Protein AF-A0A317HEP3-F1 (afdb_monomer)

Mean predicted aligned error: 21.66 Å

Nearest PDB structures (foldseek):
  8igs-assembly1_L  TM=5.347E-01  e=2.103E-04  Escherichia coli K-12
  7ye2-assembly1_F  TM=5.276E-01  e=3.297E-03  Caulobacter vibrioides NA1000

Solvent-accessible surface area (backbone atoms only — not comparable to full-atom values): 22011 Å² total; per-residue (Å²): 132,81,84,67,59,80,38,81,46,78,48,76,54,63,42,56,50,42,53,51,49,31,55,75,73,67,36,92,42,70,60,60,44,16,64,74,39,72,39,62,50,68,58,53,57,29,45,39,35,32,60,46,40,54,28,48,59,70,82,82,77,49,82,70,40,74,36,71,64,46,55,34,42,18,63,68,65,73,48,59,64,69,65,45,48,63,79,82,42,36,70,47,47,48,94,67,41,62,48,75,49,70,42,36,73,72,60,49,51,64,70,68,47,76,83,68,44,76,66,52,54,50,36,53,50,38,38,52,50,34,48,51,55,52,45,68,73,41,59,69,71,38,34,54,52,49,34,44,46,69,15,76,79,82,47,76,61,41,54,64,65,56,50,15,64,70,44,77,44,94,83,75,47,94,49,57,50,58,54,68,56,52,54,49,39,50,54,51,40,54,53,56,52,66,35,66,75,44,42,52,46,41,50,66,26,68,56,72,77,76,86,52,101,67,73,79,85,73,77,65,75,74,75,85,73,79,72,75,77,80,78,80,54,79,72,73,72,75,72,69,85,81,87,82,86,84,88,84,85,89,83,89,86,88,87,85,90,79,83,90,80,81,86,79,78,94,77,93,76,86,88,73,80,79,77,77,82,76,80,79,84,74,67,80,82,77,75,74,74,76,78,85,80,57,75,66,57,56,51,51,51,52,53,52,51,51,49,33,63,75,73,41,54,75,67,54,33,53,52,52,54,50,53,54,52,53,39,51,75,69,73,43,81,75,89,69,94,74,87,83,81,77,80,79,81,85,83,133

pLDDT: mean 72.82, std 19.15, range [33.59, 95.81]

Radius of gyration: 39.37 Å; Cα contacts (8 Å, |Δi|>4): 254; chains: 1; bounding box: 86×93×92 Å

Structure (mmCIF, N/CA/C/O backbone):
data_AF-A0A317HEP3-F1
#
_entry.id   AF-A0A317HEP3-F1
#
loop_
_atom_site.group_PDB
_atom_site.id
_atom_site.type_symbol
_atom_site.label_atom_id
_atom_site.label_alt_id
_atom_site.label_comp_id
_atom_site.label_asym_id
_atom_site.label_entity_id
_atom_site.label_seq_id
_atom_site.pdbx_PDB_ins_code
_atom_site.Cartn_x
_atom_site.Cartn_y
_atom_site.Cartn_z
_atom_site.occupancy
_atom_site.B_iso_or_equiv
_atom_site.auth_seq_id
_atom_site.auth_comp_id
_atom_site.auth_asym_id
_atom_site.auth_atom_id
_atom_site.pdbx_PDB_model_num
ATOM 1 N N . MET A 1 1 ? -21.908 -12.242 -25.011 1.00 45.28 1 MET A N 1
ATOM 2 C CA . MET A 1 1 ? -21.239 -13.102 -24.017 1.00 45.28 1 MET A CA 1
ATOM 3 C C . MET A 1 1 ? -21.633 -12.566 -22.658 1.00 45.28 1 MET A C 1
ATOM 5 O O . MET A 1 1 ? -21.250 -11.453 -22.333 1.00 45.28 1 MET A O 1
ATOM 9 N N . THR A 1 2 ? -22.530 -13.254 -21.959 1.00 48.19 2 THR A N 1
ATOM 10 C CA . THR A 1 2 ? -22.902 -12.911 -20.580 1.00 48.19 2 THR A CA 1
ATOM 11 C C . THR A 1 2 ? -21.651 -13.022 -19.718 1.00 48.19 2 THR A C 1
ATOM 13 O O . THR A 1 2 ? -20.972 -14.041 -19.803 1.00 48.19 2 THR A O 1
ATOM 16 N N . ALA A 1 3 ? -21.310 -11.973 -18.968 1.00 57.22 3 ALA A N 1
ATOM 17 C CA . ALA A 1 3 ? -20.188 -12.001 -18.038 1.00 57.22 3 ALA A CA 1
ATOM 18 C C . ALA A 1 3 ? -20.439 -13.114 -17.010 1.00 57.22 3 ALA A C 1
ATOM 20 O O . ALA A 1 3 ? -21.410 -13.058 -16.252 1.00 57.22 3 ALA A O 1
ATOM 21 N N . THR A 1 4 ? -19.648 -14.183 -17.081 1.00 66.94 4 THR A N 1
ATOM 22 C CA . THR A 1 4 ? -19.715 -15.281 -16.121 1.00 66.94 4 THR A CA 1
ATOM 23 C C . THR A 1 4 ? -18.958 -14.830 -14.880 1.00 66.94 4 THR A C 1
ATOM 25 O O . THR A 1 4 ? -17.749 -14.609 -14.925 1.00 66.94 4 THR A O 1
ATOM 28 N N . ALA A 1 5 ? -19.687 -14.638 -13.785 1.00 75.00 5 ALA A N 1
ATOM 29 C CA . ALA A 1 5 ? -19.102 -14.260 -12.510 1.00 75.00 5 ALA A CA 1
ATOM 30 C C . ALA A 1 5 ? -18.467 -15.511 -11.875 1.00 75.00 5 ALA A C 1
ATOM 32 O O . ALA A 1 5 ? -19.132 -16.275 -11.176 1.00 75.00 5 ALA A O 1
ATOM 33 N N . ASP A 1 6 ? -17.195 -15.754 -12.193 1.00 81.69 6 ASP A N 1
ATOM 34 C CA . ASP A 1 6 ? -16.492 -17.011 -11.889 1.00 81.69 6 ASP A CA 1
ATOM 35 C C . ASP A 1 6 ? -15.917 -17.083 -10.463 1.00 81.69 6 ASP A C 1
ATOM 37 O O . ASP A 1 6 ? -15.561 -18.164 -9.990 1.00 81.69 6 ASP A O 1
ATOM 41 N N . TYR A 1 7 ? -15.814 -15.954 -9.755 1.00 85.81 7 TYR A N 1
ATOM 42 C CA . TYR A 1 7 ? -15.110 -15.890 -8.473 1.00 85.81 7 TYR A CA 1
ATOM 43 C C . TYR A 1 7 ? -15.980 -15.327 -7.355 1.00 85.81 7 TYR A C 1
ATOM 45 O O . TYR A 1 7 ? -16.568 -14.259 -7.495 1.00 85.81 7 TYR A O 1
ATOM 53 N N . GLU A 1 8 ? -15.977 -15.991 -6.199 1.00 87.50 8 GLU A N 1
ATOM 54 C CA . GLU A 1 8 ? -16.541 -15.469 -4.952 1.00 87.50 8 GLU A CA 1
ATOM 55 C C . GLU A 1 8 ? -15.425 -14.874 -4.082 1.00 87.50 8 GLU A C 1
ATOM 57 O O . GLU A 1 8 ? -14.491 -15.566 -3.673 1.00 87.50 8 GLU A O 1
ATOM 62 N N . ILE A 1 9 ? -15.514 -13.576 -3.790 1.00 88.12 9 ILE A N 1
ATOM 63 C CA . ILE A 1 9 ? -14.531 -12.846 -2.985 1.00 88.12 9 ILE A CA 1
ATOM 64 C C . ILE A 1 9 ? -15.119 -12.493 -1.625 1.00 88.12 9 ILE A C 1
ATOM 66 O O . ILE A 1 9 ? -16.244 -12.004 -1.515 1.00 88.12 9 ILE A O 1
ATOM 70 N N . GLU A 1 10 ? -14.302 -12.668 -0.582 1.00 90.88 10 GLU A N 1
ATOM 71 C CA . GLU A 1 10 ? -14.632 -12.291 0.787 1.00 90.88 10 GLU A CA 1
ATOM 72 C C . GLU A 1 10 ? -13.854 -11.049 1.282 1.00 90.88 10 GLU A C 1
ATOM 74 O O . GLU A 1 10 ? -12.678 -11.094 1.642 1.00 90.88 10 GLU A O 1
ATOM 79 N N . ILE A 1 11 ? -14.601 -9.956 1.384 1.00 90.56 11 ILE A N 1
ATOM 80 C CA . ILE A 1 11 ? -14.388 -8.670 2.059 1.00 90.56 11 ILE A CA 1
ATOM 81 C C . ILE A 1 11 ? -14.165 -8.715 3.576 1.00 90.56 11 ILE A C 1
ATOM 83 O O . ILE A 1 11 ? -15.176 -8.803 4.266 1.00 90.56 11 ILE A O 1
ATOM 87 N N . ARG A 1 12 ? -12.956 -8.615 4.159 1.00 93.06 12 ARG A N 1
ATOM 88 C CA . ARG A 1 12 ? -12.800 -8.388 5.622 1.00 93.06 12 ARG A CA 1
ATOM 89 C C . ARG A 1 12 ? -12.260 -7.002 5.949 1.00 93.06 12 ARG A C 1
ATOM 91 O O . ARG A 1 12 ? -11.088 -6.720 5.724 1.00 93.06 12 ARG A O 1
ATOM 98 N N . VAL A 1 13 ? -13.082 -6.181 6.598 1.00 93.38 13 VAL A N 1
ATOM 99 C CA . VAL A 1 13 ? -12.675 -4.865 7.105 1.00 93.38 13 VAL A CA 1
ATOM 100 C C . VAL A 1 13 ? -12.146 -5.001 8.534 1.00 93.38 13 VAL A C 1
ATOM 102 O O . VAL A 1 13 ? -12.794 -5.594 9.400 1.00 93.38 13 VAL A O 1
ATOM 105 N N . ARG A 1 14 ? -10.950 -4.458 8.794 1.00 92.94 14 ARG A N 1
ATOM 106 C CA . ARG A 1 14 ? -10.316 -4.427 10.122 1.00 92.94 14 ARG A CA 1
ATOM 107 C C . ARG A 1 14 ? -9.733 -3.050 10.426 1.00 92.94 14 ARG A C 1
ATOM 109 O O . ARG A 1 14 ? -9.331 -2.331 9.516 1.00 92.94 14 ARG A O 1
ATOM 116 N N . ASN A 1 15 ? -9.631 -2.707 11.708 1.00 94.81 15 ASN A N 1
ATOM 117 C CA . ASN A 1 15 ? -9.023 -1.458 12.155 1.00 94.81 15 ASN A CA 1
ATOM 118 C C . ASN A 1 15 ? -7.501 -1.471 11.933 1.00 94.81 15 ASN A C 1
ATOM 120 O O . ASN A 1 15 ? -6.738 -1.998 12.746 1.00 94.81 15 ASN A O 1
ATOM 124 N N . HIS A 1 16 ? -7.066 -0.866 10.827 1.00 94.19 16 HIS A N 1
ATOM 125 C CA . HIS A 1 16 ? -5.654 -0.741 10.483 1.00 94.19 16 HIS A CA 1
ATOM 126 C C . HIS A 1 16 ? -4.868 0.101 11.496 1.00 94.19 16 HIS A C 1
ATOM 128 O O . HIS A 1 16 ? -3.768 -0.301 11.855 1.00 94.19 16 HIS A O 1
ATOM 134 N N . ARG A 1 17 ? -5.420 1.219 11.995 1.00 95.25 17 ARG A N 1
ATOM 135 C CA . ARG A 1 17 ? -4.714 2.126 12.921 1.00 95.25 17 ARG A CA 1
ATOM 136 C C . ARG A 1 17 ? -4.313 1.411 14.210 1.00 95.25 17 ARG A C 1
ATOM 138 O O . ARG A 1 17 ? -3.150 1.441 14.606 1.00 95.25 17 ARG A O 1
ATOM 145 N N . LEU A 1 18 ? -5.256 0.676 14.801 1.00 94.19 18 LEU A N 1
ATOM 146 C CA . LEU A 1 18 ? -4.995 -0.140 15.984 1.00 94.19 18 LEU A CA 1
ATOM 147 C C . LEU A 1 18 ? -3.993 -1.270 15.688 1.00 94.19 18 LEU A C 1
ATOM 149 O O . LEU A 1 18 ? -3.052 -1.463 16.451 1.00 94.19 18 LEU A O 1
ATOM 153 N N . LEU A 1 19 ? -4.141 -1.983 14.563 1.00 95.19 19 LEU A N 1
ATOM 154 C CA . LEU A 1 19 ? -3.209 -3.052 14.169 1.00 95.19 19 LEU A CA 1
ATOM 155 C C . LEU A 1 19 ? -1.788 -2.540 13.901 1.00 95.19 19 LEU A C 1
ATOM 157 O O . LEU A 1 19 ? -0.824 -3.214 14.252 1.00 95.19 19 LEU A O 1
ATOM 161 N N . ALA A 1 20 ? -1.649 -1.373 13.276 1.00 94.69 20 ALA A N 1
ATOM 162 C CA . ALA A 1 20 ? -0.362 -0.750 13.001 1.00 94.69 20 ALA A CA 1
ATOM 163 C C . ALA A 1 20 ? 0.348 -0.391 14.311 1.00 94.69 20 ALA A C 1
ATOM 165 O O . ALA A 1 20 ? 1.490 -0.802 14.514 1.00 94.69 20 ALA A O 1
ATOM 166 N N . LYS A 1 21 ? -0.365 0.253 15.246 1.00 94.44 21 LYS A N 1
ATOM 167 C CA . LYS A 1 21 ? 0.167 0.581 16.577 1.00 94.44 21 LYS A CA 1
ATOM 168 C C . LYS A 1 21 ? 0.516 -0.657 17.402 1.00 94.44 21 LYS A C 1
ATOM 170 O O . LYS A 1 21 ? 1.523 -0.661 18.103 1.00 94.44 21 LYS A O 1
ATOM 175 N N . MET A 1 22 ? -0.259 -1.737 17.284 1.00 94.94 22 MET A N 1
ATOM 176 C CA . MET A 1 22 ? 0.090 -3.019 17.904 1.00 94.94 22 MET A CA 1
ATOM 177 C C . MET A 1 22 ? 1.421 -3.566 17.383 1.00 94.94 22 MET A C 1
ATOM 179 O O . MET A 1 22 ? 2.246 -3.996 18.184 1.00 94.94 22 MET A O 1
ATOM 183 N N . ARG A 1 23 ? 1.651 -3.535 16.062 1.00 94.12 23 ARG A N 1
ATOM 184 C CA . ARG A 1 23 ? 2.912 -4.007 15.467 1.00 94.12 23 ARG A CA 1
ATOM 185 C C . ARG A 1 23 ? 4.097 -3.142 15.881 1.00 94.12 23 ARG A C 1
ATOM 187 O O . ARG A 1 23 ? 5.134 -3.689 16.229 1.00 94.12 23 ARG A O 1
ATOM 194 N N . GLU A 1 24 ? 3.920 -1.823 15.883 1.00 94.38 24 GLU A N 1
ATOM 195 C CA . GLU A 1 24 ? 4.940 -0.854 16.305 1.00 94.38 24 GLU A CA 1
ATOM 196 C C . GLU A 1 24 ? 5.394 -1.096 17.751 1.00 94.38 24 GLU A C 1
ATOM 198 O O . GLU A 1 24 ? 6.585 -1.090 18.044 1.00 94.38 24 GLU A O 1
ATOM 203 N N . MET A 1 25 ? 4.449 -1.392 18.644 1.00 92.69 25 MET A N 1
ATOM 204 C CA . MET A 1 25 ? 4.723 -1.664 20.057 1.00 92.69 25 MET A CA 1
ATOM 205 C C . MET A 1 25 ? 5.110 -3.124 20.346 1.00 92.69 25 MET A C 1
ATOM 207 O O . MET A 1 25 ? 5.314 -3.482 21.505 1.00 92.69 25 MET A O 1
ATOM 211 N N . GLY A 1 26 ? 5.211 -3.973 19.319 1.00 92.31 26 GLY A N 1
ATOM 212 C CA . GLY A 1 26 ? 5.638 -5.365 19.465 1.00 92.31 26 GLY A CA 1
ATOM 213 C C . GLY A 1 26 ? 4.576 -6.312 20.032 1.00 92.31 26 GLY A C 1
ATOM 214 O O . GLY A 1 26 ? 4.926 -7.338 20.608 1.00 92.31 26 GLY A O 1
ATOM 215 N N . PHE A 1 27 ? 3.284 -6.010 19.868 1.00 93.19 27 PHE A N 1
ATOM 216 C CA . PHE A 1 27 ? 2.181 -6.906 20.227 1.00 93.19 27 PHE A CA 1
ATOM 217 C C . PHE A 1 27 ? 1.725 -7.720 19.003 1.00 93.19 27 PHE A C 1
ATOM 219 O O . PHE A 1 27 ? 0.928 -7.228 18.198 1.00 93.19 27 PHE A O 1
ATOM 226 N N . PRO A 1 28 ? 2.169 -8.983 18.839 1.00 89.56 28 PRO A N 1
ATOM 227 C CA . PRO A 1 28 ? 1.848 -9.776 17.650 1.00 89.56 28 PRO A CA 1
ATOM 228 C C . PRO A 1 28 ? 0.386 -10.238 17.622 1.00 89.56 28 PRO A C 1
ATOM 230 O O . PRO A 1 28 ? -0.175 -10.486 16.556 1.00 89.56 28 PRO A O 1
ATOM 233 N N . THR A 1 29 ? -0.249 -10.372 18.791 1.00 94.38 29 THR A N 1
ATOM 234 C CA . THR A 1 29 ? -1.614 -10.890 18.917 1.00 94.38 29 THR A CA 1
ATOM 235 C C . THR A 1 29 ? -2.484 -9.974 19.767 1.00 94.38 29 THR A C 1
ATOM 237 O O . THR A 1 29 ? -2.029 -9.346 20.722 1.00 94.38 29 THR A O 1
ATOM 240 N N . ALA A 1 30 ? -3.785 -9.949 19.462 1.00 92.50 30 ALA A N 1
ATOM 241 C CA . ALA A 1 30 ? -4.769 -9.217 20.261 1.00 92.50 30 ALA A CA 1
ATOM 242 C C . ALA A 1 30 ? -4.856 -9.730 21.710 1.00 92.50 30 ALA A C 1
ATOM 244 O O . ALA A 1 30 ? -5.203 -8.968 22.605 1.00 92.50 30 ALA A O 1
ATOM 245 N N . LYS A 1 31 ? -4.503 -11.000 21.954 1.00 94.75 31 LYS A N 1
ATOM 246 C CA . LYS A 1 31 ? -4.451 -11.585 23.299 1.00 94.75 31 LYS A CA 1
ATOM 247 C C . LYS A 1 31 ? -3.315 -10.991 24.133 1.00 94.75 31 LYS A C 1
ATOM 249 O O . LYS A 1 31 ? -3.555 -10.575 25.259 1.00 94.75 31 LYS A O 1
ATOM 254 N N . SER A 1 32 ? -2.123 -10.869 23.551 1.00 94.62 32 SER A N 1
ATOM 255 C CA . SER A 1 32 ? -0.984 -10.225 24.214 1.00 94.62 32 SER A CA 1
ATOM 256 C C . SER A 1 32 ? -1.292 -8.767 24.586 1.00 94.62 32 SER A C 1
ATOM 258 O O . SER A 1 32 ? -1.007 -8.337 25.702 1.00 94.62 32 SER A O 1
ATOM 260 N N . LEU A 1 33 ? -1.977 -8.034 23.698 1.00 95.06 33 LEU A N 1
ATOM 261 C CA . LEU A 1 33 ? -2.456 -6.681 23.996 1.00 95.06 33 LEU A CA 1
ATOM 262 C C . LEU A 1 33 ? -3.503 -6.666 25.125 1.00 95.06 33 LEU A C 1
ATOM 264 O O . LEU A 1 33 ? -3.467 -5.785 25.980 1.00 95.06 33 LEU A O 1
ATOM 268 N N . ALA A 1 34 ? -4.427 -7.633 25.139 1.00 95.75 34 ALA A N 1
ATOM 269 C CA . ALA A 1 34 ? -5.458 -7.763 26.171 1.00 95.75 34 ALA A CA 1
ATOM 270 C C . ALA A 1 34 ? -4.851 -7.912 27.569 1.00 95.75 34 ALA A C 1
ATOM 272 O O . ALA A 1 34 ? -5.264 -7.223 28.503 1.00 95.75 34 ALA A O 1
ATOM 273 N N . GLU A 1 35 ? -3.841 -8.772 27.688 1.00 94.69 35 GLU A N 1
ATOM 274 C CA . GLU A 1 35 ? -3.111 -9.023 28.930 1.00 94.69 35 GLU A CA 1
ATOM 275 C C . GLU A 1 35 ? -2.349 -7.770 29.385 1.00 94.69 35 GLU A C 1
ATOM 277 O O . GLU A 1 35 ? -2.478 -7.360 30.541 1.00 94.69 35 GLU A O 1
ATOM 282 N N . ALA A 1 36 ? -1.644 -7.098 28.467 1.00 93.88 36 ALA A N 1
ATOM 283 C CA . ALA A 1 36 ? -0.886 -5.883 28.766 1.00 93.88 36 ALA A CA 1
ATOM 284 C C . ALA A 1 36 ? -1.786 -4.704 29.187 1.00 93.88 36 ALA A C 1
ATOM 286 O O . ALA A 1 36 ? -1.527 -4.042 30.193 1.00 93.88 36 ALA A O 1
ATOM 287 N N . ALA A 1 37 ? -2.876 -4.459 28.454 1.00 93.44 37 ALA A N 1
ATOM 288 C CA . ALA A 1 37 ? -3.833 -3.390 28.751 1.00 93.44 37 ALA A CA 1
ATOM 289 C C . ALA A 1 37 ? -4.825 -3.751 29.860 1.00 93.44 37 ALA A C 1
ATOM 291 O O . ALA A 1 37 ? -5.586 -2.891 30.321 1.00 93.44 37 ALA A O 1
ATOM 292 N N . LYS A 1 38 ? -4.816 -5.015 30.311 1.00 94.00 38 LYS A N 1
ATOM 293 C CA . LYS A 1 38 ? -5.771 -5.588 31.267 1.00 94.00 38 LYS A CA 1
ATOM 294 C C . LYS A 1 38 ? -7.230 -5.385 30.817 1.00 94.00 38 LYS A C 1
ATOM 296 O O . LYS A 1 38 ? -8.120 -5.161 31.642 1.00 94.00 38 LYS A O 1
ATOM 301 N N . VAL A 1 39 ? -7.473 -5.407 29.508 1.00 94.38 39 VAL A N 1
ATOM 302 C CA . VAL A 1 39 ? -8.791 -5.260 28.867 1.00 94.38 39 VAL A CA 1
ATOM 303 C C . VAL A 1 39 ? -9.281 -6.640 28.435 1.00 94.38 39 VAL A C 1
ATOM 305 O O . VAL A 1 39 ? -8.480 -7.529 28.162 1.00 94.38 39 VAL A O 1
ATOM 308 N N . GLN A 1 40 ? -10.597 -6.843 28.371 1.00 95.06 40 GLN A N 1
ATOM 309 C CA . GLN A 1 40 ? -11.149 -8.113 27.905 1.00 95.06 40 GLN A CA 1
ATOM 310 C C . GLN A 1 40 ? -10.773 -8.364 26.439 1.00 95.06 40 GLN A C 1
ATOM 312 O O . GLN A 1 40 ? -10.928 -7.491 25.583 1.00 95.06 40 GLN A O 1
ATOM 317 N N . TYR A 1 41 ? -10.323 -9.583 26.138 1.00 94.44 41 TYR A N 1
ATOM 318 C CA . TYR A 1 41 ? -9.930 -9.977 24.782 1.00 94.44 41 TYR A CA 1
ATOM 319 C C . TYR A 1 41 ? -11.068 -9.790 23.763 1.00 94.44 41 TYR A C 1
ATOM 321 O O . TYR A 1 41 ? -10.838 -9.279 22.667 1.00 94.44 41 TYR A O 1
ATOM 329 N N . SER A 1 42 ? -12.306 -10.122 24.148 1.00 94.69 42 SER A N 1
ATOM 330 C CA . SER A 1 42 ? -13.498 -9.944 23.307 1.00 94.69 42 SER A CA 1
ATOM 331 C C . SER A 1 42 ? -13.699 -8.491 22.871 1.00 94.69 42 SER A C 1
ATOM 333 O O . SER A 1 42 ? -13.926 -8.235 21.690 1.00 94.69 42 SER A O 1
ATOM 335 N N . GLN A 1 43 ? -13.516 -7.539 23.790 1.00 93.44 43 GLN A N 1
ATOM 336 C CA . GLN A 1 43 ? -13.650 -6.107 23.508 1.00 93.44 43 GLN A CA 1
ATOM 337 C C . GLN A 1 43 ? -12.621 -5.644 22.474 1.00 93.44 43 GLN A C 1
ATOM 339 O O . GLN A 1 43 ? -12.957 -4.904 21.554 1.00 93.44 43 GLN A O 1
ATOM 344 N N . ILE A 1 44 ? -11.378 -6.123 22.564 1.00 94.38 44 ILE A N 1
ATOM 345 C CA . ILE A 1 44 ? -10.340 -5.807 21.571 1.00 94.38 44 ILE A CA 1
ATOM 346 C C . ILE A 1 44 ? -10.717 -6.379 20.200 1.00 94.38 44 ILE A C 1
ATOM 348 O O . ILE A 1 44 ? -10.582 -5.691 19.189 1.00 94.38 44 ILE A O 1
ATOM 352 N N . CYS A 1 45 ? -11.245 -7.603 20.142 1.00 94.81 45 CYS A N 1
ATOM 353 C CA . CYS A 1 45 ? -11.724 -8.198 18.893 1.00 94.81 45 CYS A CA 1
ATOM 354 C C . CYS A 1 45 ? -12.925 -7.457 18.282 1.00 94.81 45 CYS A C 1
ATOM 356 O O . CYS A 1 45 ? -13.078 -7.444 17.059 1.00 94.81 45 CYS A O 1
ATOM 358 N N . GLU A 1 46 ? -13.789 -6.861 19.101 1.00 93.81 46 GLU A N 1
ATOM 359 C CA . GLU A 1 46 ? -14.880 -5.997 18.641 1.00 93.81 46 GLU A CA 1
ATOM 360 C C . GLU A 1 46 ? -14.349 -4.667 18.099 1.00 93.81 46 GLU A C 1
ATOM 362 O O . GLU A 1 46 ? -14.725 -4.272 16.994 1.00 93.81 46 GLU A O 1
ATOM 367 N N . TYR A 1 47 ? -13.408 -4.030 18.801 1.00 93.81 47 TYR A N 1
ATOM 368 C CA . TYR A 1 47 ? -12.744 -2.806 18.344 1.00 93.81 47 TYR A CA 1
ATOM 369 C C . TYR A 1 47 ? -11.979 -3.005 17.032 1.00 93.81 47 TYR A C 1
ATOM 371 O O . TYR A 1 47 ? -12.047 -2.163 16.136 1.00 93.81 47 TYR A O 1
ATOM 379 N N . LEU A 1 48 ? -11.303 -4.145 16.869 1.00 94.56 48 LEU A N 1
ATOM 380 C CA . LEU A 1 48 ? -10.601 -4.495 15.632 1.00 94.56 48 LEU A CA 1
ATOM 381 C C . LEU A 1 48 ? -11.540 -4.686 14.435 1.00 94.56 48 LEU A C 1
ATOM 383 O O . LEU A 1 48 ? -11.092 -4.544 13.300 1.00 94.56 48 LEU A O 1
ATOM 387 N N . ARG A 1 49 ? -12.816 -5.011 14.666 1.00 94.56 49 ARG A N 1
ATOM 388 C CA . ARG A 1 49 ? -13.841 -5.203 13.624 1.00 94.56 49 ARG A CA 1
ATOM 389 C C . ARG A 1 49 ? -14.789 -4.008 13.478 1.00 94.56 49 ARG A C 1
ATOM 391 O O . ARG A 1 49 ? -15.741 -4.107 12.713 1.00 94.56 49 ARG A O 1
ATOM 398 N N . PHE A 1 50 ? -14.556 -2.915 14.211 1.00 93.12 50 PHE A N 1
ATOM 399 C CA . PHE A 1 50 ? -15.477 -1.773 14.321 1.00 93.12 50 PHE A CA 1
ATOM 400 C C . PHE A 1 50 ? -16.888 -2.143 14.812 1.00 93.12 50 PHE A C 1
ATOM 402 O O . PHE A 1 50 ? -17.839 -1.410 14.566 1.00 93.12 50 PHE A O 1
ATOM 409 N N . ALA A 1 51 ? -17.041 -3.266 15.520 1.00 91.19 51 ALA A N 1
ATOM 410 C CA . ALA A 1 51 ? -18.339 -3.705 16.035 1.00 91.19 51 ALA A CA 1
ATOM 411 C C . ALA A 1 51 ? -18.778 -2.902 17.271 1.00 91.19 51 ALA A C 1
ATOM 413 O O . ALA A 1 51 ? -19.970 -2.763 17.530 1.00 91.19 51 ALA A O 1
ATOM 414 N N . LEU A 1 52 ? -17.815 -2.364 18.024 1.00 90.88 52 LEU A N 1
ATOM 415 C CA . LEU A 1 52 ? -18.061 -1.568 19.219 1.00 90.88 52 LEU A CA 1
ATOM 416 C C . LEU A 1 52 ? -17.505 -0.150 19.020 1.00 90.88 52 LEU A C 1
ATOM 418 O O . LEU A 1 52 ? -16.314 -0.023 18.714 1.00 90.88 52 LEU A O 1
ATOM 422 N N . PRO A 1 53 ? -18.315 0.909 19.211 1.00 90.75 53 PRO A N 1
ATOM 423 C CA . PRO A 1 53 ? -17.823 2.268 19.096 1.00 90.75 53 PRO A CA 1
ATOM 424 C C . PRO A 1 53 ? -16.907 2.606 20.285 1.00 90.75 53 PRO A C 1
ATOM 426 O O . PRO A 1 53 ? -17.140 2.159 21.420 1.00 90.75 53 PRO A O 1
ATOM 429 N N . PRO A 1 54 ? -15.834 3.370 20.040 1.00 90.44 54 PRO A N 1
ATOM 430 C CA . PRO A 1 54 ? -14.871 3.730 21.057 1.00 90.44 54 PRO A CA 1
ATOM 431 C C . PRO A 1 54 ? -15.385 4.786 22.040 1.00 90.44 54 PRO A C 1
ATOM 433 O O . PRO A 1 54 ? -14.990 4.782 23.211 1.00 90.44 54 PRO A O 1
ATOM 436 N N . MET A 1 55 ? -16.292 5.651 21.592 1.00 91.00 55 MET A N 1
ATOM 437 C CA . MET A 1 55 ? -17.001 6.600 22.434 1.00 91.00 55 MET A CA 1
ATOM 438 C C . MET A 1 55 ? -18.442 6.135 22.615 1.00 91.00 55 MET A C 1
ATOM 440 O O . MET A 1 55 ? -19.049 5.566 21.709 1.00 91.00 55 MET A O 1
ATOM 444 N N . ARG A 1 56 ? -18.985 6.349 23.812 1.00 83.69 56 ARG A N 1
ATOM 445 C CA . ARG A 1 56 ? -20.376 6.011 24.126 1.00 83.69 56 ARG A CA 1
ATOM 446 C C . ARG A 1 56 ? -21.112 7.267 24.545 1.00 83.69 56 ARG A C 1
ATOM 448 O O . ARG A 1 56 ? -20.628 8.009 25.403 1.00 83.69 56 ARG A O 1
ATOM 455 N N . ASP A 1 57 ? -22.290 7.468 23.979 1.00 80.69 57 ASP A N 1
ATOM 456 C CA . ASP A 1 57 ? -23.255 8.422 24.485 1.00 80.69 57 ASP A CA 1
ATOM 457 C C . ASP A 1 57 ? -24.117 7.727 25.548 1.00 80.69 57 ASP A C 1
ATOM 459 O O . ASP A 1 57 ? -24.649 6.632 25.370 1.00 80.69 57 ASP A O 1
ATOM 463 N N . ARG A 1 58 ? -24.234 8.342 26.724 1.00 68.31 58 ARG A N 1
ATOM 464 C CA . ARG A 1 58 ? -25.186 7.876 27.733 1.00 68.31 58 ARG A CA 1
ATOM 465 C C . ARG A 1 58 ? -26.505 8.591 27.451 1.00 68.31 58 ARG A C 1
ATOM 467 O O . ARG A 1 58 ? -26.731 9.693 27.943 1.00 68.31 58 ARG A O 1
ATOM 474 N N . ASN A 1 59 ? -27.349 7.967 26.631 1.00 67.00 59 ASN A N 1
ATOM 475 C CA . ASN A 1 59 ? -28.712 8.407 26.303 1.00 67.00 59 ASN A CA 1
ATOM 476 C C . ASN A 1 59 ? -28.804 9.737 25.521 1.00 67.00 59 ASN A C 1
ATOM 478 O O . ASN A 1 59 ? -29.743 10.499 25.753 1.00 67.00 59 ASN A O 1
ATOM 482 N N . GLY A 1 60 ? -27.835 10.059 24.654 1.00 66.94 60 GLY A N 1
ATOM 483 C CA . GLY A 1 60 ? -27.862 11.260 23.801 1.00 66.94 60 GLY A CA 1
ATOM 484 C C . GLY A 1 60 ? -27.878 12.627 24.511 1.00 66.94 60 GLY A C 1
ATOM 485 O O . GLY A 1 60 ? -28.010 13.649 23.847 1.00 66.94 60 GLY A O 1
ATOM 486 N N . LYS A 1 61 ? -27.768 12.678 25.850 1.00 62.44 61 LYS A N 1
ATOM 487 C CA . LYS A 1 61 ? -27.891 13.915 26.655 1.00 62.44 61 LYS A CA 1
ATOM 488 C C . LYS A 1 61 ? -26.568 14.473 27.182 1.00 62.44 61 LYS A C 1
ATOM 490 O O . LYS A 1 61 ? -26.554 15.561 27.744 1.00 62.44 61 LYS A O 1
ATOM 495 N N . GLN A 1 62 ? -25.475 13.725 27.070 1.00 69.19 62 GLN A N 1
ATOM 496 C CA . GLN A 1 62 ? -24.162 14.119 27.583 1.00 69.19 62 GLN A CA 1
ATOM 497 C C . GLN A 1 62 ? -23.112 13.976 26.490 1.00 69.19 62 GLN A C 1
ATOM 499 O O . GLN A 1 62 ? -23.259 13.133 25.603 1.00 69.19 62 GLN A O 1
ATOM 504 N N . GLU A 1 63 ? -22.053 14.783 26.588 1.00 77.75 63 GLU A N 1
ATOM 505 C CA . GLU A 1 63 ? -20.908 14.708 25.685 1.00 77.75 63 GLU A CA 1
ATOM 506 C C . GLU A 1 63 ? -20.365 13.275 25.605 1.00 77.75 63 GLU A C 1
ATOM 508 O O . GLU A 1 63 ? -20.275 12.584 26.632 1.00 77.75 63 GLU A O 1
ATOM 513 N N . PRO A 1 64 ? -20.012 12.813 24.395 1.00 84.44 64 PRO A N 1
ATOM 514 C CA . PRO A 1 64 ? -19.497 11.474 24.204 1.00 84.44 64 PRO A CA 1
ATOM 515 C C . PRO A 1 64 ? -18.210 11.296 25.005 1.00 84.44 64 PRO A C 1
ATOM 517 O O . PRO A 1 64 ? -17.279 12.096 24.920 1.00 84.44 64 PRO A O 1
ATOM 520 N N . ARG A 1 65 ? -18.152 10.222 25.796 1.00 88.69 65 ARG A N 1
ATOM 521 C CA . ARG A 1 65 ? -16.974 9.894 26.604 1.00 88.69 65 ARG A CA 1
ATOM 522 C C . ARG A 1 65 ? -16.255 8.691 26.025 1.00 88.69 65 ARG A C 1
ATOM 524 O O . ARG A 1 65 ? -16.886 7.732 25.573 1.00 88.69 65 ARG A O 1
ATOM 531 N N . TRP A 1 66 ? -14.928 8.726 26.092 1.00 91.50 66 TRP A N 1
ATOM 532 C CA . TRP A 1 66 ? -14.089 7.590 25.734 1.00 91.50 66 TRP A CA 1
ATOM 533 C C . TRP A 1 66 ? -14.369 6.393 26.637 1.00 91.50 66 TRP A C 1
ATOM 535 O O . TRP A 1 66 ? -14.469 6.516 27.860 1.00 91.50 66 TRP A O 1
ATOM 545 N N . SER A 1 67 ? -14.451 5.214 26.025 1.00 91.50 67 SER A N 1
ATOM 546 C CA . SER A 1 67 ? -14.505 3.959 26.763 1.00 91.50 67 SER A CA 1
ATOM 547 C C . SER A 1 67 ? -13.267 3.823 27.664 1.00 91.50 67 SER A C 1
ATOM 549 O O . SER A 1 67 ? -12.142 3.994 27.181 1.00 91.50 67 SER A O 1
ATOM 551 N N . PRO A 1 68 ? -13.419 3.430 28.944 1.00 92.88 68 PRO A N 1
ATOM 552 C CA . PRO A 1 68 ? -12.282 3.183 29.830 1.00 92.88 68 PRO A CA 1
ATOM 553 C C . PRO A 1 68 ? -11.307 2.138 29.275 1.00 92.88 68 PRO A C 1
ATOM 555 O O . PRO A 1 68 ? -10.106 2.220 29.513 1.00 92.88 68 PRO A O 1
ATOM 558 N N . ALA A 1 69 ? -11.806 1.170 28.498 1.00 93.75 69 ALA A N 1
ATOM 559 C CA . ALA A 1 69 ? -10.967 0.179 27.832 1.00 93.75 69 ALA A CA 1
ATOM 560 C C . ALA A 1 69 ? -10.002 0.830 26.832 1.00 93.75 69 ALA A C 1
ATOM 562 O O . ALA A 1 69 ? -8.847 0.433 26.740 1.00 93.75 69 ALA A O 1
ATOM 563 N N . ILE A 1 70 ? -10.449 1.865 26.126 1.00 94.38 70 ILE A N 1
ATOM 564 C CA . ILE A 1 70 ? -9.648 2.548 25.109 1.00 94.38 70 ILE A CA 1
ATOM 565 C C . ILE A 1 70 ? -8.634 3.469 25.736 1.00 94.38 70 ILE A C 1
ATOM 567 O O . ILE A 1 70 ? -7.506 3.507 25.269 1.00 94.38 70 ILE A O 1
ATOM 571 N N . LEU A 1 71 ? -8.989 4.135 26.831 1.00 94.75 71 LEU A N 1
ATOM 572 C CA . LEU A 1 71 ? -8.012 4.894 27.603 1.00 94.75 71 LEU A CA 1
ATOM 573 C C . LEU A 1 71 ? -6.870 3.986 28.078 1.00 94.75 71 LEU A C 1
ATOM 575 O O . LEU A 1 71 ? -5.710 4.373 28.012 1.00 94.75 71 LEU A O 1
ATOM 579 N N . ARG A 1 72 ? -7.177 2.746 28.477 1.00 95.50 72 ARG A N 1
ATOM 580 C CA . ARG A 1 72 ? -6.158 1.754 28.856 1.00 95.50 72 ARG A CA 1
ATOM 581 C C . ARG A 1 72 ? -5.348 1.255 27.664 1.00 95.50 72 ARG A C 1
ATOM 583 O O . ARG A 1 72 ? -4.141 1.090 27.782 1.00 95.50 72 ARG A O 1
ATOM 590 N N . LEU A 1 73 ? -5.981 1.044 26.511 1.00 94.56 73 LEU A N 1
ATOM 591 C CA . LEU A 1 73 ? -5.258 0.705 25.283 1.00 94.56 73 LEU A CA 1
ATOM 592 C C . LEU A 1 73 ? -4.314 1.838 24.869 1.00 94.56 73 LEU A C 1
ATOM 594 O O . LEU A 1 73 ? -3.144 1.583 24.604 1.00 94.56 73 LEU A O 1
ATOM 598 N N . ALA A 1 74 ? -4.791 3.079 24.887 1.00 95.69 74 ALA A N 1
ATOM 599 C CA . ALA A 1 74 ? -4.030 4.276 24.555 1.00 95.69 74 ALA A CA 1
ATOM 600 C C . ALA A 1 74 ? -2.808 4.445 25.471 1.00 95.69 74 ALA A C 1
ATOM 602 O O . ALA A 1 74 ? -1.701 4.656 24.979 1.00 95.69 74 ALA A O 1
ATOM 603 N N . THR A 1 75 ? -2.963 4.240 26.787 1.00 95.81 75 THR A N 1
ATOM 604 C CA . THR A 1 75 ? -1.822 4.284 27.716 1.00 95.81 75 THR A CA 1
ATOM 605 C C . THR A 1 75 ? -0.817 3.165 27.457 1.00 95.81 75 THR A C 1
ATOM 607 O O . THR A 1 75 ? 0.385 3.422 27.482 1.00 95.81 75 THR A O 1
ATOM 610 N N . THR A 1 76 ? -1.266 1.943 27.143 1.00 95.44 76 THR A N 1
ATOM 611 C CA . THR A 1 76 ? -0.340 0.846 26.799 1.00 95.44 76 THR A CA 1
ATOM 612 C C . THR A 1 76 ? 0.372 1.031 25.466 1.00 95.44 76 THR A C 1
ATOM 614 O O . THR A 1 76 ? 1.559 0.733 25.360 1.00 95.44 76 THR A O 1
ATOM 617 N N . LEU A 1 77 ? -0.334 1.544 24.459 1.00 94.44 77 LEU A N 1
ATOM 618 C CA . LEU A 1 77 ? 0.190 1.787 23.117 1.00 94.44 77 LEU A CA 1
ATOM 619 C C . LEU A 1 77 ? 0.906 3.139 23.001 1.00 94.44 77 LEU A C 1
ATOM 621 O O . LEU A 1 77 ? 1.398 3.465 21.927 1.00 94.44 77 LEU A O 1
ATOM 625 N N . LYS A 1 78 ? 0.964 3.917 24.092 1.00 93.75 78 LYS A N 1
ATOM 626 C CA . LYS A 1 78 ? 1.622 5.230 24.181 1.00 93.75 78 LYS A CA 1
ATOM 627 C C . LYS A 1 78 ? 1.172 6.207 23.085 1.00 93.75 78 LYS A C 1
ATOM 629 O O . LYS A 1 78 ? 1.988 6.906 22.494 1.00 93.75 78 LYS A O 1
ATOM 634 N N . CYS A 1 79 ? -0.126 6.249 22.810 1.00 93.50 79 CYS A N 1
ATOM 635 C CA . CYS A 1 79 ? -0.729 7.142 21.816 1.00 93.50 79 CYS A CA 1
ATOM 636 C C . CYS A 1 79 ? -1.994 7.800 22.370 1.00 93.50 79 CYS A C 1
ATOM 638 O O . CYS A 1 79 ? -2.466 7.441 23.452 1.00 93.50 79 CYS A O 1
ATOM 640 N N . LEU A 1 80 ? -2.539 8.774 21.639 1.00 94.56 80 LEU A N 1
ATOM 641 C CA . LEU A 1 80 ? -3.826 9.363 21.984 1.00 94.56 80 LEU A CA 1
ATOM 642 C C . LEU A 1 80 ? -4.963 8.410 21.581 1.00 94.56 80 LEU A C 1
ATOM 644 O O . LEU A 1 80 ? -4.839 7.667 20.604 1.00 94.56 80 LEU A O 1
ATOM 648 N N . PRO A 1 81 ? -6.099 8.417 22.302 1.00 92.94 81 PRO A N 1
ATOM 649 C CA . PRO A 1 81 ? -7.237 7.560 21.964 1.00 92.94 81 PRO A CA 1
ATOM 650 C C . PRO A 1 81 ? -7.805 7.847 20.561 1.00 92.94 81 PRO A C 1
ATOM 652 O O . PRO A 1 81 ? -8.338 6.941 19.919 1.00 92.94 81 PRO A O 1
ATOM 655 N N . GLU A 1 82 ? -7.631 9.074 20.065 1.00 92.81 82 GLU A N 1
ATOM 656 C CA . GLU A 1 82 ? -8.025 9.517 18.722 1.00 92.81 82 GLU A CA 1
ATOM 657 C C . GLU A 1 82 ? -7.198 8.866 17.605 1.00 92.81 82 GLU A C 1
ATOM 659 O O . GLU A 1 82 ? -7.713 8.630 16.513 1.00 92.81 82 GLU A O 1
ATOM 664 N N . ASP A 1 83 ? -5.946 8.494 17.879 1.00 93.69 83 ASP A N 1
ATOM 665 C CA . ASP A 1 83 ? -5.056 7.892 16.882 1.00 93.69 83 ASP A CA 1
ATOM 666 C C . ASP A 1 83 ? -5.406 6.426 16.597 1.00 93.69 83 ASP A C 1
ATOM 668 O O . ASP A 1 83 ? -5.035 5.877 15.560 1.00 93.69 83 ASP A O 1
ATOM 672 N N . LEU A 1 84 ? -6.130 5.766 17.508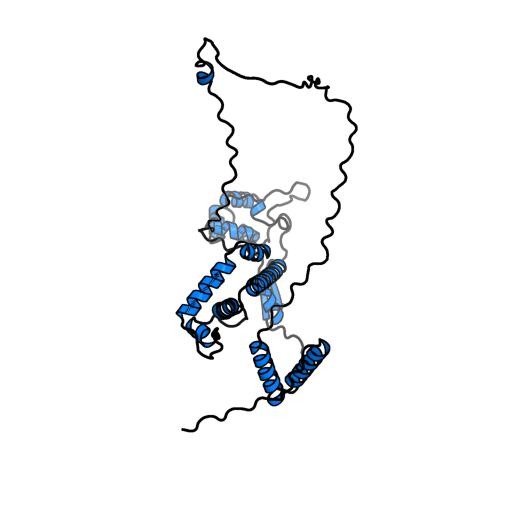 1.00 93.31 84 LEU A N 1
ATOM 673 C CA . LEU A 1 84 ? -6.447 4.339 17.411 1.00 93.31 84 LEU A CA 1
ATOM 674 C C . LEU A 1 84 ? -7.599 4.034 16.449 1.00 93.31 84 LEU A C 1
ATOM 676 O O . LEU A 1 84 ? -7.731 2.896 15.991 1.00 93.31 84 LEU A O 1
ATOM 680 N N . PHE A 1 85 ? -8.441 5.020 16.142 1.00 94.50 85 PHE A N 1
ATOM 681 C CA . PHE A 1 85 ? -9.629 4.852 15.308 1.00 94.50 85 PHE A CA 1
ATOM 682 C C . PHE A 1 85 ? -9.734 6.003 14.299 1.00 94.50 85 PHE A C 1
ATOM 684 O O . PHE A 1 85 ? -9.254 7.102 14.558 1.00 94.50 85 PHE A O 1
ATOM 691 N N . PRO A 1 86 ? -10.321 5.789 13.115 1.00 92.50 86 PRO A N 1
ATOM 692 C CA . PRO A 1 86 ? -10.716 6.889 12.246 1.00 92.50 86 PRO A CA 1
ATOM 693 C C . PRO A 1 86 ? -11.913 7.633 12.857 1.00 92.50 86 PRO A C 1
ATOM 695 O O . PRO A 1 86 ? -12.802 7.004 13.438 1.00 92.50 86 PRO A O 1
ATOM 698 N N . SER A 1 87 ? -11.959 8.956 12.682 1.00 90.25 87 SER A N 1
ATOM 699 C CA . SER A 1 87 ? -12.982 9.840 13.268 1.00 90.25 87 SER A CA 1
ATOM 700 C C . SER A 1 87 ? -14.415 9.421 12.931 1.00 90.25 87 SER A C 1
ATOM 702 O O . SER A 1 87 ? -15.301 9.492 13.780 1.00 90.25 87 SER A O 1
ATOM 704 N N . GLN A 1 88 ? -14.627 8.885 11.725 1.00 90.06 88 GLN A N 1
ATOM 705 C CA . GLN A 1 88 ? -15.922 8.374 11.266 1.00 90.06 88 GLN A CA 1
ATOM 706 C C . GLN A 1 88 ? -16.515 7.292 12.188 1.00 90.06 88 GLN A C 1
ATOM 708 O O . GLN A 1 88 ? -17.728 7.232 12.366 1.00 90.06 88 GLN A O 1
ATOM 713 N N . HIS A 1 89 ? -15.671 6.466 12.817 1.00 90.75 89 HIS A N 1
ATOM 714 C CA . HIS A 1 89 ? -16.097 5.335 13.646 1.00 90.75 89 HIS A CA 1
ATOM 715 C C . HIS A 1 89 ? -16.040 5.633 15.145 1.00 90.75 89 HIS A C 1
ATOM 717 O O . HIS A 1 89 ? -16.047 4.700 15.940 1.00 90.75 89 HIS A O 1
ATOM 723 N N . PHE A 1 90 ? -15.979 6.904 15.563 1.00 90.56 90 PHE A N 1
ATOM 724 C CA . PHE A 1 90 ? -15.928 7.239 16.990 1.00 90.56 90 PHE A CA 1
ATOM 725 C C . PHE A 1 90 ? -17.227 6.925 17.739 1.00 90.56 90 PHE A C 1
ATOM 727 O O . PHE A 1 90 ? -17.187 6.429 18.864 1.00 90.56 90 PHE A O 1
ATOM 734 N N . LEU A 1 91 ? -18.370 7.176 17.103 1.00 88.00 91 LEU A N 1
ATOM 735 C CA . LEU A 1 91 ? -19.700 6.921 17.667 1.00 88.00 91 LEU A CA 1
ATOM 736 C C . LEU A 1 91 ? -20.466 5.856 16.886 1.00 88.00 91 LEU A C 1
ATOM 738 O O . LEU A 1 91 ? -21.332 5.186 17.442 1.00 88.00 91 LEU A O 1
ATOM 742 N N . THR A 1 92 ? -20.136 5.683 15.605 1.00 88.62 92 THR A N 1
ATOM 743 C CA . THR A 1 92 ? -20.865 4.784 14.712 1.00 88.62 92 THR A CA 1
ATOM 744 C C . THR A 1 92 ? -20.094 3.474 14.511 1.00 88.62 92 THR A C 1
ATOM 746 O O . THR A 1 92 ? -19.001 3.475 13.931 1.00 88.62 92 THR A O 1
ATOM 749 N N . PRO A 1 93 ? -20.617 2.335 14.998 1.00 90.75 93 PRO A N 1
ATOM 750 C CA . PRO A 1 93 ? -20.056 1.035 14.665 1.00 90.75 93 PRO A CA 1
ATOM 751 C C . PRO A 1 93 ? -20.385 0.657 13.218 1.00 90.75 93 PRO A C 1
ATOM 753 O O . PRO A 1 93 ? -21.359 1.124 12.625 1.00 90.75 93 PRO A O 1
ATOM 756 N N . LEU A 1 94 ? -19.585 -0.242 12.656 1.00 89.56 94 LEU A N 1
ATOM 757 C CA . LEU A 1 94 ? -19.850 -0.821 11.350 1.00 89.56 94 LEU A CA 1
ATOM 758 C C . LEU A 1 94 ? -20.904 -1.929 11.482 1.00 89.56 94 LEU A C 1
ATOM 760 O O . LEU A 1 94 ? -20.725 -2.871 12.251 1.00 89.56 94 LEU A O 1
ATOM 764 N N . ALA A 1 95 ? -21.977 -1.852 10.691 1.00 87.1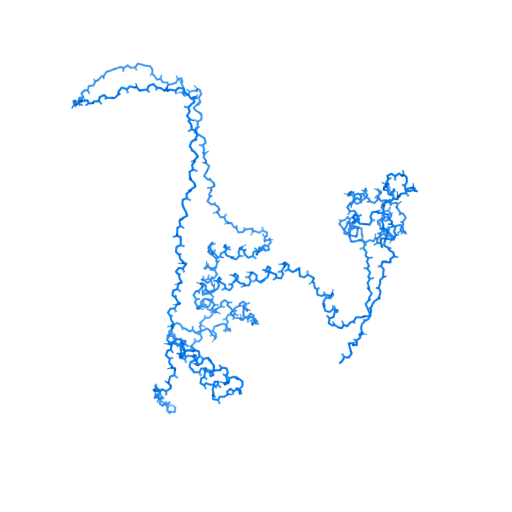2 95 ALA A N 1
ATOM 765 C CA . ALA A 1 95 ? -23.065 -2.833 10.743 1.00 87.12 95 ALA A CA 1
ATOM 766 C C . ALA A 1 95 ? -22.604 -4.261 10.389 1.00 87.12 95 ALA A C 1
ATOM 768 O O . ALA A 1 95 ? -23.040 -5.231 11.007 1.00 87.12 95 ALA A O 1
ATOM 769 N N . LYS A 1 96 ? -21.718 -4.402 9.393 1.00 88.00 96 LYS A N 1
ATOM 770 C CA . LYS A 1 96 ? -21.126 -5.682 8.976 1.00 88.00 96 LYS A CA 1
ATOM 771 C C . LYS A 1 96 ? -19.666 -5.472 8.580 1.00 88.00 96 LYS A C 1
ATOM 773 O O . LYS A 1 96 ? -19.379 -4.749 7.635 1.00 88.00 96 LYS A O 1
ATOM 778 N N . SER A 1 97 ? -18.742 -6.136 9.275 1.00 86.94 97 SER A N 1
ATOM 779 C CA . SER A 1 97 ? -17.297 -6.087 8.981 1.00 86.94 97 SER A CA 1
ATOM 780 C C . SER A 1 97 ? -16.844 -7.091 7.915 1.00 86.94 97 SER A C 1
ATOM 782 O O . SER A 1 97 ? -15.655 -7.161 7.597 1.00 86.94 97 SER A O 1
ATOM 784 N N . ARG A 1 98 ? -17.770 -7.925 7.432 1.00 91.50 98 ARG A N 1
ATOM 785 C CA . ARG A 1 98 ? -17.545 -8.952 6.418 1.00 91.50 98 ARG A CA 1
ATOM 786 C C . ARG A 1 98 ? -18.590 -8.818 5.319 1.00 91.50 98 ARG A C 1
ATOM 788 O O . ARG A 1 98 ? -19.770 -8.658 5.631 1.00 91.50 98 ARG A O 1
ATOM 795 N N . ALA A 1 99 ? -18.157 -8.942 4.073 1.00 90.94 99 ALA A N 1
ATOM 796 C CA . ALA A 1 99 ? -19.036 -8.998 2.913 1.00 90.94 99 ALA A CA 1
ATOM 797 C C . ALA A 1 99 ? -18.518 -10.022 1.895 1.00 90.94 99 ALA A C 1
ATOM 799 O O . ALA A 1 99 ? -17.309 -10.203 1.774 1.00 90.94 99 ALA A O 1
ATOM 800 N N . SER A 1 100 ? -19.420 -10.708 1.201 1.00 89.38 100 SER A N 1
ATOM 801 C CA . SER A 1 100 ? -19.091 -11.664 0.141 1.00 89.38 100 SER A CA 1
ATOM 802 C C . SER A 1 100 ? -19.812 -11.261 -1.137 1.00 89.38 100 SER A C 1
ATOM 804 O O . SER A 1 100 ? -20.994 -10.918 -1.092 1.00 89.38 100 SER A O 1
ATOM 806 N N . PHE A 1 101 ? -19.095 -11.268 -2.257 1.00 86.12 101 PHE A N 1
ATOM 807 C CA . PHE A 1 101 ? -19.631 -10.893 -3.563 1.00 86.12 101 PHE A CA 1
ATOM 808 C C . PHE A 1 101 ? -19.048 -11.797 -4.643 1.00 86.12 101 PHE A C 1
ATOM 810 O O . PHE A 1 101 ? -17.901 -12.228 -4.530 1.00 86.12 101 PHE A O 1
ATOM 817 N N . VAL A 1 102 ? -19.826 -12.048 -5.693 1.00 89.81 102 VAL A N 1
ATOM 818 C CA . VAL A 1 102 ? -19.360 -12.775 -6.877 1.00 89.81 102 VAL A CA 1
ATOM 819 C C . VAL A 1 102 ? -18.946 -11.752 -7.935 1.00 89.81 102 VAL A C 1
ATOM 821 O O . VAL A 1 102 ? -19.687 -10.798 -8.172 1.00 89.81 102 VAL A O 1
ATOM 824 N N . ILE A 1 103 ? -17.744 -11.889 -8.497 1.00 86.19 103 ILE A N 1
ATOM 825 C CA . ILE A 1 103 ? -17.093 -10.881 -9.346 1.00 86.19 103 ILE A CA 1
ATOM 826 C C . ILE A 1 103 ? -16.426 -11.546 -10.566 1.00 86.19 103 ILE A C 1
ATOM 828 O O . ILE A 1 103 ? -15.939 -12.674 -10.487 1.00 86.19 103 ILE A O 1
ATOM 832 N N . ASP A 1 104 ? -16.374 -10.815 -11.684 1.00 88.12 104 ASP A N 1
ATOM 833 C CA . ASP A 1 104 ? -15.721 -11.214 -12.939 1.00 88.12 104 ASP A CA 1
ATOM 834 C C . ASP A 1 104 ? -14.190 -11.049 -12.906 1.00 88.12 104 ASP A C 1
ATOM 836 O O . ASP A 1 104 ? -13.660 -10.141 -12.260 1.00 88.12 104 ASP A O 1
ATOM 840 N N . ALA A 1 105 ? -13.469 -11.845 -13.705 1.00 82.12 105 ALA A N 1
ATOM 841 C CA . ALA A 1 105 ? -12.001 -11.838 -13.785 1.00 82.12 105 ALA A CA 1
ATOM 842 C C . ALA A 1 105 ? -11.373 -10.442 -14.003 1.00 82.12 105 ALA A C 1
ATOM 844 O O . ALA A 1 105 ? -10.376 -10.101 -13.363 1.00 82.12 105 ALA A O 1
ATOM 845 N N . SER A 1 106 ? -11.954 -9.610 -14.877 1.00 80.62 106 SER A N 1
ATOM 846 C CA . SER A 1 106 ? -11.431 -8.266 -15.180 1.00 80.62 106 SER A CA 1
ATOM 847 C C . SER A 1 106 ? -11.509 -7.319 -13.983 1.00 80.62 106 SER A C 1
ATOM 849 O O . SER A 1 106 ? -10.593 -6.540 -13.732 1.00 80.62 106 SER A O 1
ATOM 851 N N . THR A 1 107 ? -12.592 -7.403 -13.214 1.00 81.00 107 THR A N 1
ATOM 852 C CA . THR A 1 107 ? -12.829 -6.542 -12.049 1.00 81.00 107 THR A CA 1
ATOM 853 C C . THR A 1 107 ? -11.924 -6.936 -10.880 1.00 81.00 107 THR A C 1
ATOM 855 O O . THR A 1 107 ? -11.496 -6.082 -10.106 1.00 81.00 107 THR A O 1
ATOM 858 N N . ILE A 1 108 ? -11.561 -8.216 -10.781 1.00 82.88 108 ILE A N 1
ATOM 859 C CA . ILE A 1 108 ? -10.593 -8.719 -9.797 1.00 82.88 108 ILE A CA 1
ATOM 860 C C . ILE A 1 108 ? -9.198 -8.176 -10.071 1.00 82.88 108 ILE A C 1
ATOM 862 O O . ILE A 1 108 ? -8.517 -7.765 -9.133 1.00 82.88 108 ILE A O 1
ATOM 866 N N . GLY A 1 109 ? -8.797 -8.118 -11.346 1.00 78.12 109 GLY A N 1
ATOM 867 C CA . GLY A 1 109 ? -7.544 -7.483 -11.749 1.00 78.12 109 GLY A CA 1
ATOM 868 C C . GLY A 1 109 ? -7.433 -6.062 -11.193 1.00 78.12 109 GLY A C 1
ATOM 869 O O . GLY A 1 109 ? -6.429 -5.728 -10.573 1.00 78.12 109 GLY A O 1
ATOM 870 N N . ASN A 1 110 ? -8.510 -5.280 -11.293 1.00 80.44 110 ASN A N 1
ATOM 871 C CA . ASN A 1 110 ? -8.563 -3.914 -10.766 1.00 80.44 110 ASN A CA 1
ATOM 872 C C . ASN A 1 110 ? -8.561 -3.839 -9.227 1.00 80.44 110 ASN A C 1
ATOM 874 O O . ASN A 1 110 ? -8.057 -2.872 -8.670 1.00 80.44 110 ASN A O 1
ATOM 878 N N . LEU A 1 111 ? -9.131 -4.828 -8.528 1.00 75.75 111 LEU A N 1
ATOM 879 C CA . LEU A 1 111 ? -9.151 -4.879 -7.056 1.00 75.75 111 LEU A CA 1
ATOM 880 C C . LEU A 1 111 ? -7.799 -5.287 -6.450 1.00 75.75 111 LEU A C 1
ATOM 882 O O . LEU A 1 111 ? -7.498 -4.900 -5.322 1.00 75.75 111 LEU A O 1
ATOM 886 N N . ILE A 1 112 ? -7.028 -6.116 -7.160 1.00 76.06 112 ILE A N 1
ATOM 887 C CA . ILE A 1 112 ? -5.727 -6.629 -6.706 1.00 76.06 112 ILE A CA 1
ATOM 888 C C . ILE A 1 112 ? -4.585 -5.714 -7.145 1.00 76.06 112 ILE A C 1
ATOM 890 O O . ILE A 1 112 ? -3.600 -5.592 -6.414 1.00 76.06 112 ILE A O 1
ATOM 894 N N . ALA A 1 113 ? -4.697 -5.092 -8.323 1.00 72.81 113 ALA A N 1
ATOM 895 C CA . ALA A 1 113 ? -3.728 -4.108 -8.772 1.00 72.81 113 ALA A CA 1
ATOM 896 C C . ALA A 1 113 ? -3.573 -3.032 -7.693 1.00 72.81 113 ALA A C 1
ATOM 898 O O . ALA A 1 113 ? -4.558 -2.507 -7.166 1.00 72.81 113 ALA A O 1
ATOM 899 N N . SER A 1 114 ? -2.325 -2.744 -7.321 1.00 59.78 114 SER A N 1
ATOM 900 C CA . SER A 1 114 ? -2.024 -1.656 -6.400 1.00 59.78 114 SER A CA 1
ATOM 901 C C . SER A 1 114 ? -2.693 -0.388 -6.923 1.00 59.78 114 SER A C 1
ATOM 903 O O . SER A 1 114 ? -2.569 -0.113 -8.118 1.00 59.78 114 SER A O 1
ATOM 905 N N . PRO A 1 115 ? -3.395 0.383 -6.076 1.00 56.62 115 PRO A N 1
ATOM 906 C CA . PRO A 1 115 ? -3.906 1.674 -6.487 1.00 56.62 115 PRO A CA 1
ATOM 907 C C . PRO A 1 115 ? -2.702 2.601 -6.659 1.00 56.62 115 PRO A C 1
ATOM 909 O O . PRO A 1 115 ? -2.347 3.332 -5.740 1.00 56.62 115 PRO A O 1
ATOM 912 N N . THR A 1 116 ? -2.040 2.538 -7.813 1.00 59.34 116 THR A N 1
ATOM 913 C CA . THR A 1 116 ? -1.253 3.658 -8.315 1.00 59.34 116 THR A CA 1
ATOM 914 C C . THR A 1 116 ? -2.266 4.782 -8.422 1.00 59.34 116 THR A C 1
ATOM 916 O O . THR A 1 116 ? -3.255 4.661 -9.156 1.00 59.34 116 THR A O 1
ATOM 919 N N . SER A 1 117 ? -2.133 5.799 -7.572 1.00 69.81 117 SER A N 1
ATOM 920 C CA . SER A 1 117 ? -3.098 6.889 -7.562 1.00 69.81 117 SER A CA 1
ATOM 921 C C . SER A 1 117 ? -3.142 7.521 -8.963 1.00 69.81 117 SER A C 1
ATOM 923 O O . SER A 1 117 ? -2.170 7.425 -9.718 1.00 69.81 117 SER A O 1
ATOM 925 N N . PRO A 1 118 ? -4.266 8.119 -9.393 1.00 73.19 118 PRO A N 1
ATOM 926 C CA . PRO A 1 118 ? -4.286 8.843 -10.667 1.00 73.19 118 PRO A CA 1
ATOM 927 C C . PRO A 1 118 ? -3.158 9.888 -10.735 1.00 73.19 118 PRO A C 1
ATOM 929 O O . PRO A 1 118 ? -2.589 10.091 -11.803 1.00 73.19 118 PRO A O 1
ATOM 932 N N . ASP A 1 119 ? -2.788 10.455 -9.584 1.00 74.56 119 ASP A N 1
ATOM 933 C CA . ASP A 1 119 ? -1.651 11.359 -9.435 1.00 74.56 119 ASP A CA 1
ATOM 934 C C . ASP A 1 119 ? -0.314 10.648 -9.705 1.00 74.56 119 ASP A C 1
ATOM 936 O O . ASP A 1 119 ? 0.505 11.171 -10.451 1.00 74.56 119 ASP A O 1
ATOM 940 N N . ASP A 1 120 ? -0.105 9.437 -9.177 1.00 77.25 120 ASP A N 1
ATOM 941 C CA . ASP A 1 120 ? 1.112 8.653 -9.436 1.00 77.25 120 ASP A CA 1
ATOM 942 C C . ASP A 1 120 ? 1.253 8.294 -10.923 1.00 77.25 120 ASP A C 1
ATOM 944 O O . ASP A 1 120 ? 2.344 8.398 -11.473 1.00 77.25 120 ASP A O 1
ATOM 948 N N . ASN A 1 121 ? 0.156 7.939 -11.604 1.00 79.12 121 ASN A N 1
ATOM 949 C CA . ASN A 1 121 ? 0.192 7.654 -13.045 1.00 79.12 121 ASN A CA 1
ATOM 950 C C . ASN A 1 121 ? 0.545 8.904 -13.868 1.00 79.12 121 ASN A C 1
ATOM 952 O O . ASN A 1 121 ? 1.254 8.806 -14.866 1.00 79.12 121 ASN A O 1
ATOM 956 N N . LEU A 1 122 ? 0.046 10.078 -13.463 1.00 84.00 122 LEU A N 1
ATOM 957 C CA . LEU A 1 122 ? 0.395 11.346 -14.104 1.00 84.00 122 LEU A CA 1
ATOM 958 C C . LEU A 1 122 ? 1.871 11.693 -13.870 1.00 84.00 122 LEU A C 1
ATOM 960 O O . LEU A 1 122 ? 2.552 12.117 -14.796 1.00 84.00 122 LEU A O 1
ATOM 964 N N . ILE A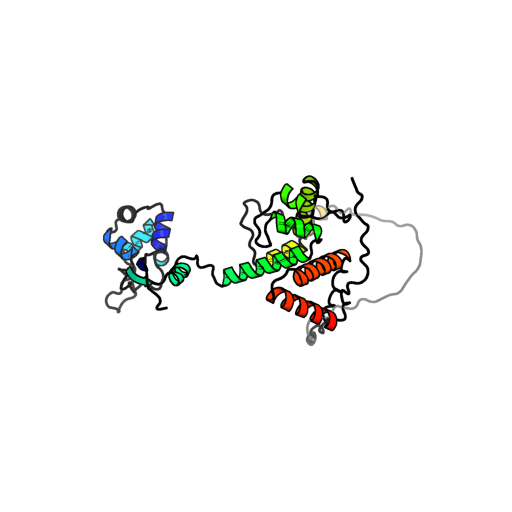 1 123 ? 2.383 11.459 -12.659 1.00 84.94 123 ILE A N 1
ATOM 965 C CA . ILE A 1 123 ? 3.802 11.646 -12.336 1.00 84.94 123 ILE A CA 1
ATOM 966 C C . ILE A 1 123 ? 4.675 10.697 -13.166 1.00 84.94 123 ILE A C 1
ATOM 968 O O . ILE A 1 123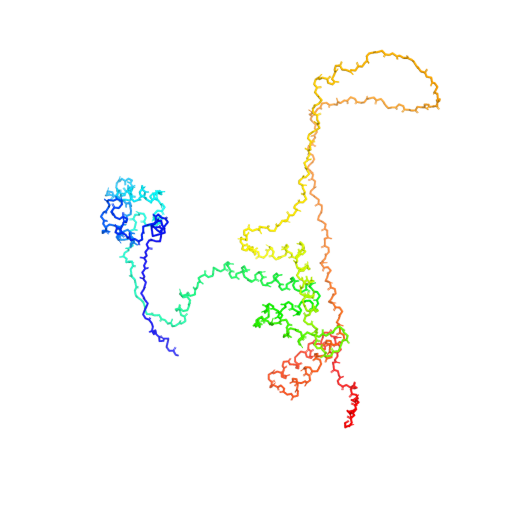 ? 5.695 11.122 -13.697 1.00 84.94 123 ILE A O 1
ATOM 972 N N . GLU A 1 124 ? 4.290 9.427 -13.317 1.00 83.88 124 GLU A N 1
ATOM 973 C CA . GLU A 1 124 ? 5.005 8.474 -14.177 1.00 83.88 124 GLU A CA 1
ATOM 974 C C . GLU A 1 124 ? 5.056 8.953 -15.637 1.00 83.88 124 GLU A C 1
ATOM 976 O O . GLU A 1 124 ? 6.124 8.933 -16.249 1.00 83.88 124 GLU A O 1
ATOM 981 N N . GLN A 1 125 ? 3.944 9.473 -16.166 1.00 86.56 125 GLN A N 1
ATOM 982 C CA . GLN A 1 125 ? 3.898 10.059 -17.511 1.00 86.56 125 GLN A CA 1
ATOM 983 C C . GLN A 1 125 ? 4.810 11.286 -17.641 1.00 86.56 125 GLN A C 1
ATOM 985 O O . GLN A 1 125 ? 5.610 11.357 -18.574 1.00 86.56 125 GLN A O 1
ATOM 990 N N . ASP A 1 126 ? 4.757 12.215 -16.684 1.00 87.94 126 ASP A N 1
ATOM 991 C CA . ASP A 1 126 ? 5.618 13.403 -16.664 1.00 87.94 126 ASP A CA 1
ATOM 992 C C . ASP A 1 126 ? 7.113 13.025 -16.589 1.00 87.94 126 ASP A C 1
ATOM 994 O O . ASP A 1 126 ? 7.968 13.696 -17.181 1.00 87.94 126 ASP A O 1
ATOM 998 N N . ILE A 1 127 ? 7.455 11.956 -15.858 1.00 87.12 127 ILE A N 1
ATOM 999 C CA . ILE A 1 127 ? 8.825 11.427 -15.760 1.00 87.12 127 ILE A CA 1
ATOM 1000 C C . ILE A 1 127 ? 9.282 10.871 -17.109 1.00 87.12 127 ILE A C 1
ATOM 1002 O O . ILE A 1 127 ? 10.401 11.173 -17.538 1.00 87.12 127 ILE A O 1
ATOM 1006 N N . ASP A 1 128 ? 8.438 10.087 -17.777 1.00 88.25 128 ASP A N 1
ATOM 1007 C CA . ASP A 1 128 ? 8.741 9.504 -19.084 1.00 88.25 128 ASP A CA 1
ATOM 1008 C C . ASP A 1 128 ? 8.926 10.586 -20.158 1.00 88.25 128 ASP A C 1
ATOM 1010 O O . ASP A 1 128 ? 9.875 10.526 -20.948 1.00 88.25 128 ASP A O 1
ATOM 1014 N N . GLU A 1 129 ? 8.088 11.626 -20.148 1.00 89.56 129 GLU A N 1
ATOM 1015 C CA . GLU A 1 129 ? 8.227 12.789 -21.029 1.00 89.56 129 GLU A CA 1
ATOM 1016 C C . GLU A 1 129 ? 9.538 13.542 -20.767 1.00 89.56 129 GLU A C 1
ATOM 1018 O O . GLU A 1 129 ? 10.335 13.755 -21.686 1.00 89.56 129 GLU A O 1
ATOM 1023 N N . ALA A 1 130 ? 9.834 13.870 -19.504 1.00 88.31 130 ALA A N 1
ATOM 1024 C CA . ALA A 1 130 ? 11.074 14.554 -19.141 1.00 88.31 130 ALA A CA 1
ATOM 1025 C C . ALA A 1 130 ? 12.326 13.720 -19.467 1.00 88.31 130 ALA A C 1
ATOM 1027 O O . ALA A 1 130 ? 13.376 14.269 -19.831 1.00 88.31 130 ALA A O 1
ATOM 1028 N N . LEU A 1 131 ? 12.239 12.391 -19.352 1.00 89.00 131 LEU A N 1
ATOM 1029 C CA . LEU A 1 131 ? 13.303 11.475 -19.748 1.00 89.00 131 LEU A CA 1
ATOM 1030 C C . LEU A 1 131 ? 13.495 11.490 -21.268 1.00 89.00 131 LEU A C 1
ATOM 1032 O O . LEU A 1 131 ? 14.631 11.645 -21.724 1.00 89.00 131 LEU A O 1
ATOM 1036 N N . SER A 1 132 ? 12.413 11.388 -22.041 1.00 89.12 132 SER A N 1
ATOM 1037 C CA . SER A 1 132 ? 12.436 11.464 -23.506 1.00 89.12 132 SER A CA 1
ATOM 1038 C C . SER A 1 132 ? 13.072 12.769 -23.995 1.00 89.12 132 SER A C 1
ATOM 1040 O O . SER A 1 132 ? 14.013 12.738 -24.796 1.00 89.12 132 SER A O 1
ATOM 1042 N N . ASP A 1 133 ? 12.670 13.905 -23.424 1.00 89.38 133 ASP A N 1
ATOM 1043 C CA . ASP A 1 133 ? 13.242 15.220 -23.725 1.00 89.38 133 ASP A CA 1
ATOM 1044 C C . ASP A 1 133 ? 14.737 15.283 -23.386 1.00 89.38 133 ASP A C 1
ATOM 1046 O O . ASP A 1 133 ? 15.558 15.787 -24.161 1.00 89.38 133 ASP A O 1
ATOM 1050 N N . SER A 1 134 ? 15.140 14.712 -22.244 1.00 88.38 134 SER A N 1
ATOM 1051 C CA . SER A 1 134 ? 16.553 14.677 -21.845 1.00 88.38 134 SER A CA 1
ATOM 1052 C C . SER A 1 134 ? 17.402 13.871 -22.822 1.00 88.38 134 SER A C 1
ATOM 1054 O O . SER A 1 134 ? 18.492 14.304 -23.201 1.00 88.38 134 SER A O 1
ATOM 1056 N N . LEU A 1 135 ? 16.878 12.741 -23.296 1.00 89.44 135 LEU A N 1
ATOM 1057 C CA . LEU A 1 135 ? 17.525 11.895 -24.287 1.00 89.44 135 LEU A CA 1
ATOM 1058 C C . LEU A 1 135 ? 17.565 12.568 -25.662 1.00 89.44 135 LEU A C 1
ATOM 1060 O O . LEU A 1 135 ? 18.565 12.421 -26.370 1.00 89.44 135 LEU A O 1
ATOM 1064 N N . ALA A 1 136 ? 16.539 13.338 -26.031 1.00 89.00 136 ALA A N 1
ATOM 1065 C CA . ALA A 1 136 ? 16.475 14.080 -27.289 1.00 89.00 136 ALA A CA 1
ATOM 1066 C C . ALA A 1 136 ? 17.588 15.136 -27.420 1.00 89.00 136 ALA A C 1
ATOM 1068 O O . ALA A 1 136 ? 18.070 15.396 -28.524 1.00 89.00 136 ALA A O 1
ATOM 1069 N N . HIS A 1 137 ? 18.058 15.690 -26.304 1.00 88.62 137 HIS A N 1
ATOM 1070 C CA . HIS A 1 137 ? 19.191 16.616 -26.280 1.00 88.62 137 HIS A CA 1
ATOM 1071 C C . HIS A 1 137 ? 20.568 15.937 -26.321 1.00 88.62 137 HIS A C 1
ATOM 1073 O O . HIS A 1 137 ? 21.570 16.606 -26.587 1.00 88.62 137 HIS A O 1
ATOM 1079 N N . LEU A 1 138 ? 20.651 14.628 -26.056 1.00 88.94 138 LEU A N 1
ATOM 1080 C CA . LEU A 1 138 ? 21.911 13.898 -26.172 1.00 88.94 138 LEU A CA 1
ATOM 1081 C C . LEU A 1 138 ? 22.289 13.682 -27.643 1.00 88.94 138 LEU A C 1
ATOM 1083 O O . LEU A 1 138 ? 21.404 13.517 -28.493 1.00 88.94 138 LEU A O 1
ATOM 1087 N N . PRO A 1 139 ? 23.597 13.581 -27.944 1.00 90.19 139 PRO A N 1
ATOM 1088 C CA . PRO A 1 139 ? 24.068 13.137 -29.248 1.00 90.19 139 PRO A CA 1
ATOM 1089 C C . PRO A 1 139 ? 23.411 11.804 -29.647 1.00 90.19 139 PRO A C 1
ATOM 1091 O O . PRO A 1 139 ? 23.308 10.904 -28.807 1.00 90.19 139 PRO A O 1
ATOM 1094 N N . PRO A 1 140 ? 23.012 11.620 -30.918 1.00 88.19 140 PRO A N 1
ATOM 1095 C CA . PRO A 1 140 ? 22.213 10.467 -31.350 1.00 88.19 140 PRO A CA 1
ATOM 1096 C C . PRO A 1 140 ? 22.902 9.124 -31.064 1.00 88.19 140 PRO A C 1
ATOM 1098 O O . PRO A 1 140 ? 22.260 8.158 -30.660 1.00 88.19 140 PRO A O 1
ATOM 1101 N N . ARG A 1 141 ? 24.235 9.085 -31.167 1.00 87.38 141 ARG A N 1
ATOM 1102 C CA . ARG A 1 141 ? 25.059 7.915 -30.816 1.00 87.38 141 ARG A CA 1
ATOM 1103 C C . ARG A 1 141 ? 25.017 7.574 -29.327 1.00 87.38 141 ARG A C 1
ATOM 1105 O O . ARG A 1 141 ? 24.903 6.409 -28.966 1.00 87.38 141 ARG A O 1
ATOM 1112 N N . GLU A 1 142 ? 25.124 8.587 -28.472 1.00 90.19 142 GLU A N 1
ATOM 1113 C CA . GLU A 1 142 ? 25.087 8.432 -27.013 1.00 90.19 142 GLU A CA 1
ATOM 1114 C C . GLU A 1 142 ? 23.693 7.979 -26.557 1.00 90.19 142 GLU A C 1
ATOM 1116 O O . GLU A 1 142 ? 23.562 7.056 -25.754 1.00 90.19 142 GLU A O 1
ATOM 1121 N N . ARG A 1 143 ? 22.650 8.569 -27.152 1.00 91.50 143 ARG A N 1
ATOM 1122 C CA . ARG A 1 143 ? 21.249 8.196 -26.946 1.00 91.50 143 ARG A CA 1
ATOM 1123 C C . ARG A 1 143 ? 20.978 6.735 -27.301 1.00 91.50 143 ARG A C 1
ATOM 1125 O O . ARG A 1 143 ? 20.390 6.020 -26.497 1.00 91.50 143 ARG A O 1
ATOM 1132 N N . HIS A 1 144 ? 21.427 6.287 -28.474 1.00 88.50 144 HIS A N 1
ATOM 1133 C CA . HIS A 1 144 ? 21.223 4.915 -28.944 1.00 88.50 144 HIS A CA 1
ATOM 1134 C C . HIS A 1 144 ? 21.814 3.879 -27.977 1.00 88.50 144 HIS A C 1
ATOM 1136 O O . HIS A 1 144 ? 21.161 2.889 -27.643 1.00 88.50 144 HIS A O 1
ATOM 1142 N N . VAL A 1 145 ? 23.021 4.144 -27.461 1.00 90.62 145 VAL A N 1
ATOM 1143 C CA . VAL A 1 145 ? 23.660 3.291 -26.451 1.00 90.62 145 VAL A CA 1
ATOM 1144 C C . VAL A 1 145 ? 22.824 3.240 -25.170 1.00 90.62 145 VAL A C 1
ATOM 1146 O O . VAL A 1 145 ? 22.549 2.145 -24.686 1.00 90.62 145 VAL A O 1
ATOM 1149 N N . LEU A 1 146 ? 22.369 4.383 -24.641 1.00 91.50 146 LEU A N 1
ATOM 1150 C CA . LEU A 1 146 ? 21.560 4.412 -23.415 1.00 91.50 146 LEU A CA 1
ATOM 1151 C C . LEU A 1 146 ? 20.217 3.686 -23.568 1.00 91.50 146 LEU A C 1
ATOM 1153 O O . LEU A 1 146 ? 19.867 2.885 -22.704 1.00 91.50 146 LEU A O 1
ATOM 1157 N N . ILE A 1 147 ? 19.492 3.918 -24.667 1.00 90.81 147 ILE A N 1
ATOM 1158 C CA . ILE A 1 147 ? 18.181 3.295 -24.907 1.00 90.81 147 ILE A CA 1
ATOM 1159 C C . ILE A 1 147 ? 18.299 1.771 -24.895 1.00 90.81 147 ILE A C 1
ATOM 1161 O O . ILE A 1 147 ? 17.528 1.102 -24.213 1.00 90.81 147 ILE A O 1
ATOM 1165 N N . HIS A 1 148 ? 19.284 1.212 -25.601 1.00 89.50 148 HIS A N 1
ATOM 1166 C CA . HIS A 1 148 ? 19.465 -0.238 -25.662 1.00 89.50 148 HIS A CA 1
ATOM 1167 C C . HIS A 1 148 ? 20.072 -0.834 -24.392 1.00 89.50 148 HIS A C 1
ATOM 1169 O O . HIS A 1 148 ? 19.761 -1.973 -24.046 1.00 89.50 148 HIS A O 1
ATOM 1175 N N . ARG A 1 149 ? 20.926 -0.086 -23.688 1.00 90.38 149 ARG A N 1
ATOM 1176 C CA . ARG A 1 149 ? 21.557 -0.558 -22.452 1.00 90.38 149 ARG A CA 1
ATOM 1177 C C . ARG A 1 149 ? 20.559 -0.654 -21.302 1.00 90.38 149 ARG A C 1
ATOM 1179 O O . ARG A 1 149 ? 20.591 -1.632 -20.563 1.00 90.38 149 ARG A O 1
ATOM 1186 N N . PHE A 1 150 ? 19.687 0.344 -21.171 1.00 88.94 150 PHE A N 1
ATOM 1187 C CA . PHE A 1 150 ? 18.706 0.435 -20.087 1.00 88.94 150 PHE A CA 1
ATOM 1188 C C . PHE A 1 150 ? 17.304 -0.038 -20.484 1.00 88.94 150 PHE A C 1
ATOM 1190 O O . PHE A 1 150 ? 16.453 -0.171 -19.613 1.00 88.94 150 PHE A O 1
ATOM 1197 N N . GLY A 1 151 ? 17.062 -0.323 -21.766 1.00 88.56 151 GLY A N 1
ATOM 1198 C CA . GLY A 1 151 ? 15.770 -0.825 -22.233 1.00 88.56 151 GLY A CA 1
ATOM 1199 C C . GLY A 1 151 ? 14.677 0.242 -22.325 1.00 88.56 151 GLY A C 1
ATOM 1200 O O . GLY A 1 151 ? 13.494 -0.072 -22.237 1.00 88.56 151 GLY A O 1
ATOM 1201 N N . LEU A 1 152 ? 15.050 1.511 -22.525 1.00 85.69 152 LEU A N 1
ATOM 1202 C CA . LEU A 1 152 ? 14.130 2.664 -22.475 1.00 85.69 152 LEU A CA 1
ATOM 1203 C C . LEU A 1 152 ? 13.110 2.711 -23.631 1.00 85.69 152 LEU A C 1
ATOM 1205 O O . LEU A 1 152 ? 12.287 3.611 -23.697 1.0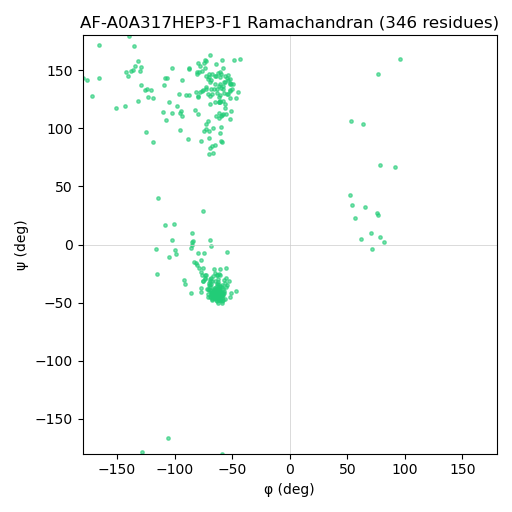0 85.69 152 LEU A O 1
ATOM 1209 N N . ASN A 1 153 ? 13.167 1.755 -24.558 1.00 80.31 153 ASN A N 1
ATOM 1210 C CA . ASN A 1 153 ? 12.222 1.570 -25.661 1.00 80.31 153 ASN A CA 1
ATOM 1211 C C . ASN A 1 153 ? 11.317 0.336 -25.473 1.00 80.31 153 ASN A C 1
ATOM 1213 O O . ASN A 1 153 ? 10.778 -0.179 -26.452 1.00 80.31 153 ASN A O 1
ATOM 1217 N N . GLY A 1 154 ? 11.225 -0.198 -24.251 1.00 80.00 154 GLY A N 1
ATOM 1218 C CA . GLY A 1 154 ? 10.457 -1.408 -23.946 1.00 80.00 154 GLY A CA 1
ATOM 1219 C C . GLY A 1 154 ? 11.152 -2.717 -24.340 1.00 80.00 154 GLY A C 1
ATOM 1220 O O . GLY A 1 154 ? 10.549 -3.783 -24.235 1.00 80.00 154 GLY A O 1
ATOM 1221 N N . SER A 1 155 ? 12.414 -2.668 -24.787 1.00 85.12 155 SER A N 1
ATOM 1222 C CA . SER A 1 155 ? 13.241 -3.870 -24.957 1.00 85.12 155 SER A CA 1
ATOM 1223 C C . SER A 1 155 ? 13.970 -4.219 -23.653 1.00 85.12 155 SER A C 1
ATOM 1225 O O . SER A 1 155 ? 14.268 -3.318 -22.871 1.00 85.12 155 SER A O 1
ATOM 1227 N N . PRO A 1 156 ? 14.274 -5.502 -23.383 1.00 84.38 156 PRO A N 1
ATOM 1228 C CA . PRO A 1 156 ? 15.053 -5.863 -22.205 1.00 84.38 156 PRO A CA 1
ATOM 1229 C C . PRO A 1 156 ? 16.445 -5.204 -22.246 1.00 84.38 156 PRO A C 1
ATOM 1231 O O . PRO A 1 156 ? 17.000 -5.018 -23.335 1.00 84.38 156 PRO A O 1
ATOM 1234 N N . PRO A 1 157 ? 17.027 -4.866 -21.080 1.00 89.62 157 PRO A N 1
ATOM 1235 C CA . PRO A 1 157 ? 18.341 -4.239 -21.010 1.00 89.62 157 PRO A CA 1
ATOM 1236 C C . PRO A 1 157 ? 19.401 -5.161 -21.620 1.00 89.62 157 PRO A C 1
ATOM 1238 O O . PRO A 1 157 ? 19.572 -6.303 -21.189 1.00 89.62 157 PRO A O 1
ATOM 1241 N N . LYS A 1 158 ? 20.116 -4.665 -22.632 1.00 88.06 158 LYS A N 1
ATOM 1242 C CA . LYS A 1 158 ? 21.102 -5.449 -23.389 1.00 88.06 158 LYS A CA 1
ATOM 1243 C C . LYS A 1 158 ? 22.478 -5.409 -22.749 1.00 88.06 158 LYS A C 1
ATOM 1245 O O . LYS A 1 158 ? 22.849 -4.422 -22.107 1.00 88.06 158 LYS A O 1
ATOM 1250 N N . THR A 1 159 ? 23.279 -6.452 -22.954 1.00 91.69 159 THR A N 1
ATOM 1251 C CA . THR A 1 159 ? 24.679 -6.491 -22.492 1.00 91.69 159 THR A CA 1
ATOM 1252 C C . THR A 1 159 ? 25.573 -5.504 -23.267 1.00 91.69 159 THR A C 1
ATOM 1254 O O . THR A 1 159 ? 25.199 -5.007 -24.331 1.00 91.69 159 THR A O 1
ATOM 1257 N N . LEU A 1 160 ? 26.766 -5.172 -22.743 1.00 86.88 160 LEU A N 1
ATOM 1258 C CA . LEU A 1 160 ? 27.703 -4.293 -23.469 1.00 86.88 160 LEU A CA 1
ATOM 1259 C C . LEU A 1 160 ? 28.070 -4.888 -24.833 1.00 86.88 160 LEU A C 1
ATOM 1261 O O . LEU A 1 160 ? 28.167 -4.151 -25.804 1.00 86.88 160 LEU A O 1
ATOM 1265 N N . ASP A 1 161 ? 28.210 -6.210 -24.908 1.00 86.00 161 ASP A N 1
ATOM 1266 C CA . ASP A 1 161 ? 28.591 -6.910 -26.134 1.00 86.00 161 ASP A CA 1
ATOM 1267 C C . ASP A 1 161 ? 27.441 -6.906 -27.157 1.00 86.00 161 ASP A C 1
ATOM 1269 O O . ASP A 1 161 ? 27.653 -6.656 -28.341 1.00 86.00 161 ASP A O 1
ATOM 1273 N N . GLU A 1 162 ? 26.193 -7.060 -26.708 1.00 85.88 162 GLU A N 1
ATOM 1274 C CA . GLU A 1 162 ? 25.015 -6.937 -27.577 1.00 85.88 162 GLU A CA 1
ATOM 1275 C C . GLU A 1 162 ? 24.818 -5.508 -28.091 1.00 85.88 162 GLU A C 1
ATOM 1277 O O . GLU A 1 162 ? 24.568 -5.295 -29.276 1.00 85.88 162 GLU A O 1
ATOM 1282 N N . THR A 1 163 ? 24.963 -4.502 -27.224 1.00 86.25 163 THR A N 1
ATOM 1283 C CA . THR A 1 163 ? 24.894 -3.092 -27.655 1.00 86.25 163 THR A CA 1
ATOM 1284 C C . THR A 1 163 ? 26.011 -2.730 -28.641 1.00 86.25 163 THR A C 1
ATOM 1286 O O . THR A 1 163 ? 25.816 -1.856 -29.492 1.00 86.25 163 THR A O 1
ATOM 1289 N N . ALA A 1 164 ? 27.141 -3.444 -28.586 1.00 85.31 164 ALA A N 1
ATOM 1290 C CA . ALA A 1 164 ? 28.273 -3.302 -29.496 1.00 85.31 164 ALA A CA 1
ATOM 1291 C C . ALA A 1 164 ? 27.963 -3.735 -30.914 1.00 85.31 164 ALA A C 1
ATOM 1293 O O . ALA A 1 164 ? 28.358 -3.062 -31.865 1.00 85.31 164 ALA A O 1
ATOM 1294 N N . ALA A 1 165 ? 27.247 -4.851 -31.024 1.00 81.31 165 ALA A N 1
ATOM 1295 C CA . ALA A 1 165 ? 26.846 -5.430 -32.291 1.00 81.31 165 ALA A CA 1
ATOM 1296 C C . ALA A 1 165 ? 25.826 -4.561 -33.035 1.00 81.31 165 ALA A C 1
ATOM 1298 O O . ALA A 1 165 ? 25.806 -4.546 -34.260 1.00 81.31 165 ALA A O 1
ATOM 1299 N N . ILE A 1 166 ? 24.984 -3.836 -32.296 1.00 81.50 166 ILE A N 1
ATOM 1300 C CA . ILE A 1 166 ? 23.848 -3.101 -32.864 1.00 81.50 166 ILE A CA 1
ATOM 1301 C C . ILE A 1 166 ? 24.222 -1.654 -33.210 1.00 81.50 166 ILE A C 1
ATOM 1303 O O . ILE A 1 166 ? 23.644 -1.060 -34.116 1.00 81.50 166 ILE A O 1
ATOM 1307 N N . THR A 1 167 ? 25.161 -1.047 -32.480 1.00 80.38 167 THR A N 1
ATOM 1308 C CA . THR A 1 167 ? 25.474 0.378 -32.653 1.00 80.38 167 THR A CA 1
ATOM 1309 C C . THR A 1 167 ? 26.379 0.599 -33.875 1.00 80.38 167 THR A C 1
ATOM 1311 O O . THR A 1 167 ? 27.436 -0.021 -33.947 1.00 80.38 167 THR A O 1
ATOM 1314 N N . PRO A 1 168 ? 26.036 1.504 -34.814 1.00 74.31 168 PRO A N 1
ATOM 1315 C CA . PRO A 1 168 ? 26.858 1.769 -35.994 1.00 74.31 168 PRO A CA 1
ATOM 1316 C C . PRO A 1 168 ? 28.070 2.670 -35.699 1.00 74.31 168 PRO A C 1
ATOM 1318 O O . PRO A 1 168 ? 28.040 3.593 -34.869 1.00 74.31 168 PRO A O 1
ATOM 1321 N N . ARG A 1 169 ? 29.165 2.451 -36.432 1.00 71.12 169 ARG A N 1
ATOM 1322 C CA . ARG A 1 169 ? 30.403 3.241 -36.323 1.00 71.12 169 ARG A CA 1
ATOM 1323 C C . ARG A 1 169 ? 30.266 4.630 -36.958 1.00 71.12 169 ARG A C 1
ATOM 1325 O O . ARG A 1 169 ? 29.386 4.853 -37.782 1.00 71.12 169 ARG A O 1
ATOM 1332 N N . ALA A 1 170 ? 31.086 5.594 -36.520 1.00 68.12 170 ALA A N 1
ATOM 1333 C CA . ALA A 1 170 ? 31.114 6.978 -37.037 1.00 68.12 170 ALA A CA 1
ATOM 1334 C C . ALA A 1 170 ? 31.484 7.034 -38.513 1.00 68.12 170 ALA A C 1
ATOM 1336 O O . ALA A 1 170 ? 30.945 7.842 -39.256 1.00 68.12 170 ALA A O 1
ATOM 1337 N N . ASP A 1 171 ? 32.317 6.088 -38.921 1.00 66.50 171 ASP A N 1
ATOM 1338 C CA . ASP A 1 171 ? 32.950 6.043 -40.230 1.00 66.50 171 ASP A CA 1
ATOM 1339 C C . ASP A 1 171 ? 32.051 5.392 -41.304 1.00 66.50 171 ASP A C 1
ATOM 1341 O O . ASP A 1 171 ? 32.534 5.038 -42.371 1.00 66.50 171 ASP A O 1
ATOM 1345 N N . GLY A 1 172 ? 30.767 5.140 -41.007 1.00 63.12 172 GLY A N 1
ATOM 1346 C CA . GLY A 1 172 ? 29.819 4.486 -41.924 1.00 63.12 172 GLY A CA 1
ATOM 1347 C C . GLY A 1 172 ? 30.057 2.986 -42.157 1.00 63.12 172 GLY A C 1
ATOM 1348 O O . GLY A 1 172 ? 29.260 2.335 -42.824 1.00 63.12 172 GLY A O 1
ATOM 1349 N N . ASN A 1 173 ? 31.120 2.412 -41.587 1.00 66.19 173 ASN A N 1
ATOM 1350 C CA . ASN A 1 173 ? 31.416 0.986 -41.713 1.00 66.19 173 ASN A CA 1
ATOM 1351 C C . ASN A 1 173 ? 30.448 0.119 -40.878 1.00 66.19 173 ASN A C 1
ATOM 1353 O O . ASN A 1 173 ? 30.253 0.416 -39.693 1.00 66.19 173 ASN A O 1
ATOM 1357 N N . PRO A 1 174 ? 29.924 -0.998 -41.428 1.00 55.56 174 PRO A N 1
ATOM 1358 C CA . PRO A 1 174 ? 28.969 -1.894 -40.759 1.00 55.56 174 PRO A CA 1
ATOM 1359 C C . PRO A 1 174 ? 29.603 -2.801 -39.679 1.00 55.56 174 PRO A C 1
ATOM 1361 O O . PRO A 1 174 ? 29.144 -3.912 -39.436 1.00 55.56 174 PRO A O 1
ATOM 1364 N N . GLY A 1 175 ? 30.682 -2.354 -39.029 1.00 61.97 175 GLY A N 1
ATOM 1365 C CA . GLY A 1 175 ? 31.413 -3.139 -38.033 1.00 61.97 175 GLY A CA 1
ATOM 1366 C C . GLY A 1 175 ? 30.941 -2.883 -36.594 1.00 61.97 175 GLY A C 1
ATOM 1367 O O . GLY A 1 175 ? 30.701 -1.722 -36.246 1.00 61.97 175 GLY A O 1
ATOM 1368 N N . PRO A 1 176 ? 30.876 -3.923 -35.736 1.00 70.81 176 PRO A N 1
ATOM 1369 C CA . PRO A 1 176 ? 30.542 -3.769 -34.323 1.00 70.81 176 PRO A CA 1
ATOM 1370 C C . PRO A 1 176 ? 31.604 -2.932 -33.598 1.00 70.81 176 PRO A C 1
ATOM 1372 O O . PRO A 1 176 ? 32.799 -3.006 -33.904 1.00 70.81 176 PRO A O 1
ATOM 1375 N N . LEU A 1 177 ? 31.186 -2.125 -32.621 1.00 77.31 177 LEU A N 1
ATOM 1376 C CA . LEU A 1 177 ? 32.133 -1.379 -31.787 1.00 77.31 177 LEU A CA 1
ATOM 1377 C C . LEU A 1 177 ? 32.833 -2.311 -30.788 1.00 77.31 177 LEU A C 1
ATOM 1379 O O . LEU A 1 177 ? 32.342 -3.379 -30.449 1.00 77.31 177 LEU A O 1
ATOM 1383 N N . SER A 1 178 ? 33.996 -1.905 -30.277 1.00 85.25 178 SER A N 1
ATOM 1384 C CA . SER A 1 178 ? 34.587 -2.599 -29.128 1.00 85.25 178 SER A CA 1
ATOM 1385 C C . SER A 1 178 ? 33.797 -2.277 -27.857 1.00 85.25 178 SER A C 1
ATOM 1387 O O . SER A 1 178 ? 33.355 -1.138 -27.663 1.00 85.25 178 SER A O 1
ATOM 1389 N N . ARG A 1 179 ? 33.693 -3.259 -26.955 1.00 87.56 179 ARG A N 1
ATOM 1390 C CA . ARG A 1 179 ? 33.067 -3.141 -25.628 1.00 87.56 179 ARG A CA 1
ATOM 1391 C C . ARG A 1 179 ? 33.519 -1.890 -24.868 1.00 87.56 179 ARG A C 1
ATOM 1393 O O . ARG A 1 179 ? 32.718 -1.212 -24.226 1.00 87.56 179 ARG A O 1
ATOM 1400 N N . GLU A 1 180 ? 34.805 -1.568 -24.961 1.00 85.12 180 GLU A N 1
ATOM 1401 C CA . GLU A 1 180 ? 35.402 -0.433 -24.258 1.00 85.12 180 GLU A CA 1
ATOM 1402 C C . GLU A 1 180 ? 34.901 0.919 -24.788 1.00 85.12 180 GLU A C 1
ATOM 1404 O O . GLU A 1 180 ? 34.684 1.849 -24.015 1.00 85.12 180 GLU A O 1
ATOM 1409 N N . VAL A 1 181 ? 34.621 1.027 -26.088 1.00 86.69 181 VAL A N 1
ATOM 1410 C CA . VAL A 1 181 ? 34.107 2.272 -26.679 1.00 86.69 181 VAL A CA 1
ATOM 1411 C C . VAL A 1 181 ? 32.674 2.541 -26.220 1.00 86.69 181 VAL A C 1
ATOM 1413 O O . VAL A 1 181 ? 32.306 3.684 -25.964 1.00 86.69 181 VAL A O 1
ATOM 1416 N N . ILE A 1 182 ? 31.872 1.495 -26.042 1.00 89.50 182 ILE A N 1
ATOM 1417 C CA . ILE A 1 182 ? 30.498 1.617 -25.535 1.00 89.50 182 ILE A CA 1
ATOM 1418 C C . ILE A 1 182 ? 30.512 2.042 -24.080 1.00 89.50 182 ILE A C 1
ATOM 1420 O O . ILE A 1 182 ? 29.762 2.936 -23.708 1.00 89.50 182 ILE A O 1
ATOM 1424 N N . ARG A 1 183 ? 31.416 1.473 -23.275 1.00 90.94 183 ARG A N 1
ATOM 1425 C CA . ARG A 1 183 ? 31.628 1.910 -21.892 1.00 90.94 183 ARG A CA 1
ATOM 1426 C C . ARG A 1 183 ? 31.988 3.398 -21.832 1.00 90.94 183 ARG A C 1
ATOM 1428 O O . ARG A 1 183 ? 31.491 4.121 -20.972 1.00 90.94 183 ARG A O 1
ATOM 1435 N N . GLN A 1 184 ? 32.831 3.870 -22.748 1.00 92.88 184 GLN A N 1
ATOM 1436 C CA . GLN A 1 184 ? 33.192 5.287 -22.841 1.00 92.88 184 GLN A CA 1
ATOM 1437 C C . GLN A 1 184 ? 32.009 6.161 -23.276 1.00 92.88 184 GLN A C 1
ATOM 1439 O O . GLN A 1 184 ? 31.784 7.212 -22.675 1.00 92.88 184 GLN A O 1
ATOM 1444 N N . LEU A 1 185 ? 31.231 5.728 -24.274 1.00 91.06 185 LEU A N 1
ATOM 1445 C CA . LEU A 1 185 ? 30.014 6.421 -24.712 1.00 91.06 185 LEU A CA 1
ATOM 1446 C C . LEU A 1 185 ? 28.971 6.489 -23.594 1.00 91.06 185 LEU A C 1
ATOM 1448 O O . LEU A 1 185 ? 28.414 7.556 -23.362 1.00 91.06 185 LEU A O 1
ATOM 1452 N N . GLU A 1 186 ? 28.770 5.401 -22.851 1.00 92.06 186 GLU A N 1
ATOM 1453 C CA . GLU A 1 186 ? 27.903 5.349 -21.673 1.00 92.06 186 GLU A CA 1
ATOM 1454 C C . GLU A 1 186 ? 28.360 6.366 -20.618 1.00 92.06 186 GLU A C 1
ATOM 1456 O O . GLU A 1 186 ? 27.575 7.201 -20.174 1.00 92.06 186 GLU A O 1
ATOM 1461 N N . GLN A 1 187 ? 29.648 6.371 -20.259 1.00 93.00 187 GLN A N 1
ATOM 1462 C CA . GLN A 1 187 ? 30.185 7.326 -19.283 1.00 93.00 187 GLN A CA 1
ATOM 1463 C C . GLN A 1 187 ? 30.040 8.779 -19.739 1.00 93.00 187 GLN A C 1
ATOM 1465 O O . GLN A 1 187 ? 29.745 9.659 -18.925 1.00 93.00 187 GLN A O 1
ATOM 1470 N N . LYS A 1 188 ? 30.232 9.040 -21.032 1.00 92.12 188 LYS A N 1
ATOM 1471 C CA . LYS A 1 188 ? 30.074 10.370 -21.616 1.00 92.12 188 LYS A CA 1
ATOM 1472 C C . LYS A 1 188 ? 28.610 10.822 -21.605 1.00 92.12 188 LYS A C 1
ATOM 1474 O O . LYS A 1 188 ? 28.330 11.928 -21.145 1.00 92.12 188 LYS A O 1
ATOM 1479 N N . ALA A 1 189 ? 27.690 9.942 -21.987 1.00 91.56 189 ALA A N 1
ATOM 1480 C CA . ALA A 1 189 ? 26.252 10.186 -21.951 1.00 91.56 189 ALA A CA 1
ATOM 1481 C C . ALA A 1 189 ? 25.757 10.455 -20.517 1.00 91.56 189 ALA A C 1
ATOM 1483 O O . ALA A 1 189 ? 25.084 11.452 -20.255 1.00 91.56 189 ALA A O 1
ATOM 1484 N N . LEU A 1 190 ? 26.179 9.629 -19.551 1.00 91.25 190 LEU A N 1
ATOM 1485 C CA . LEU A 1 190 ? 25.871 9.826 -18.131 1.00 91.25 190 LEU A CA 1
ATOM 1486 C C . LEU A 1 190 ? 26.442 11.146 -17.600 1.00 91.25 190 LEU A C 1
ATOM 1488 O O . LEU A 1 190 ? 25.810 11.813 -16.782 1.00 91.25 190 LEU A O 1
ATOM 1492 N N . ARG A 1 191 ? 27.631 11.557 -18.058 1.00 91.00 191 ARG A N 1
ATOM 1493 C CA . ARG A 1 191 ? 28.212 12.858 -17.701 1.00 91.00 191 ARG A CA 1
ATOM 1494 C C . ARG A 1 191 ? 27.377 14.018 -18.243 1.00 91.00 191 ARG A C 1
ATOM 1496 O O . ARG A 1 191 ? 27.220 15.002 -17.524 1.00 91.00 191 ARG A O 1
ATOM 1503 N N . HIS A 1 192 ? 26.845 13.912 -19.460 1.00 87.69 192 HIS A N 1
ATOM 1504 C CA . HIS A 1 192 ? 25.940 14.918 -20.016 1.00 87.69 192 HIS A CA 1
ATOM 1505 C C . HIS A 1 192 ? 24.646 15.011 -19.199 1.00 87.69 192 HIS A C 1
ATOM 1507 O O . HIS A 1 192 ? 24.309 16.100 -18.743 1.00 87.69 192 HIS A O 1
ATOM 1513 N N . LEU A 1 193 ? 23.996 13.886 -18.886 1.00 87.69 193 LEU A N 1
ATOM 1514 C CA . LEU A 1 193 ? 22.757 13.860 -18.090 1.00 87.69 193 LEU A CA 1
ATOM 1515 C C . LEU A 1 193 ? 22.928 14.376 -16.646 1.00 87.69 193 LEU A C 1
ATOM 1517 O O . LEU A 1 193 ? 21.992 14.912 -16.053 1.00 87.69 193 LEU A O 1
ATOM 1521 N N . ARG A 1 194 ? 24.138 14.276 -16.078 1.00 88.31 194 ARG A N 1
ATOM 1522 C CA . ARG A 1 194 ? 24.482 14.823 -14.749 1.00 88.31 194 ARG A CA 1
ATOM 1523 C C . ARG A 1 194 ? 24.650 16.347 -14.714 1.00 88.31 194 ARG A C 1
ATOM 1525 O O . ARG A 1 194 ? 24.850 16.903 -13.634 1.00 88.31 194 ARG A O 1
ATOM 1532 N N . HIS A 1 195 ? 24.631 17.037 -15.854 1.00 86.62 195 HIS A N 1
ATOM 1533 C CA . HIS A 1 195 ? 24.724 18.496 -15.873 1.00 86.62 195 HIS A CA 1
ATOM 1534 C C . HIS A 1 195 ? 23.439 19.124 -15.289 1.00 86.62 195 HIS A C 1
ATOM 1536 O O . HIS A 1 195 ? 22.341 18.669 -15.617 1.00 86.62 195 HIS A O 1
ATOM 1542 N N . PRO A 1 196 ? 23.526 20.200 -14.477 1.00 84.75 196 PRO A N 1
ATOM 1543 C CA . PRO A 1 196 ? 22.379 20.780 -13.772 1.00 84.75 196 PRO A CA 1
ATOM 1544 C C . PRO A 1 196 ? 21.211 21.179 -14.677 1.00 84.75 196 PRO A C 1
ATOM 1546 O O . PRO A 1 196 ? 20.074 21.143 -14.224 1.00 84.75 196 PRO A O 1
ATOM 1549 N N . SER A 1 197 ? 21.461 21.544 -15.937 1.00 82.56 197 SER A N 1
ATOM 1550 C CA . SER A 1 197 ? 20.388 21.836 -16.899 1.00 82.56 197 SER A CA 1
ATOM 1551 C C . SER A 1 197 ? 19.484 20.623 -17.145 1.00 82.56 197 SER A C 1
ATOM 1553 O O . SER A 1 197 ? 18.268 20.764 -17.097 1.00 82.56 197 SER A O 1
ATOM 1555 N N . PHE A 1 198 ? 20.067 19.433 -17.327 1.00 80.75 198 PHE A N 1
ATOM 1556 C CA . PHE A 1 198 ? 19.323 18.186 -17.535 1.00 80.75 198 PHE A CA 1
ATOM 1557 C C . PHE A 1 198 ? 18.753 17.644 -16.231 1.00 80.75 198 PHE A C 1
ATOM 1559 O O . PHE A 1 198 ? 17.594 17.245 -16.174 1.00 80.75 198 PHE A O 1
ATOM 1566 N N . THR A 1 199 ? 19.527 17.711 -15.146 1.00 81.44 199 THR A N 1
ATOM 1567 C CA . THR A 1 199 ? 19.054 17.270 -13.830 1.00 81.44 199 THR A CA 1
ATOM 1568 C C . THR A 1 199 ? 17.841 18.079 -13.365 1.00 81.44 199 THR A C 1
ATOM 1570 O O . THR A 1 199 ? 16.899 17.504 -12.836 1.00 81.44 199 THR A O 1
ATOM 1573 N N . ARG A 1 200 ? 17.808 19.399 -13.598 1.00 83.06 200 ARG A N 1
ATOM 1574 C CA . ARG A 1 200 ? 16.639 20.236 -13.268 1.00 83.06 200 ARG A CA 1
ATOM 1575 C C . ARG A 1 200 ? 15.393 19.855 -14.061 1.00 83.06 200 ARG A C 1
ATOM 1577 O O . ARG A 1 200 ? 14.303 19.983 -13.523 1.00 83.06 200 ARG A O 1
ATOM 1584 N N . MET A 1 201 ? 15.550 19.418 -15.308 1.00 82.56 201 MET A N 1
ATOM 1585 C CA . MET A 1 201 ? 14.430 19.002 -16.150 1.00 82.56 201 MET A CA 1
ATOM 1586 C C . MET A 1 201 ? 13.786 17.724 -15.613 1.00 82.56 201 MET A C 1
ATOM 1588 O O . MET A 1 201 ? 12.583 17.704 -15.389 1.00 82.56 201 MET A O 1
ATOM 1592 N N . ILE A 1 202 ? 14.603 16.721 -15.276 1.00 82.50 202 ILE A N 1
ATOM 1593 C CA . ILE A 1 202 ? 14.123 15.476 -14.661 1.00 82.50 202 ILE A CA 1
ATOM 1594 C C . ILE A 1 202 ? 13.502 15.763 -13.289 1.00 82.50 202 ILE A C 1
ATOM 1596 O O . ILE A 1 202 ? 12.407 15.304 -13.005 1.00 82.50 202 ILE A O 1
ATOM 1600 N N . LEU A 1 203 ? 14.128 16.594 -12.451 1.00 83.56 203 LEU A N 1
ATOM 1601 C CA . LEU A 1 203 ? 13.569 16.948 -11.138 1.00 83.56 203 LEU A CA 1
ATOM 1602 C C . LEU A 1 203 ? 12.258 17.752 -11.218 1.00 83.56 203 LEU A C 1
ATOM 1604 O O . LEU A 1 203 ? 11.511 17.789 -10.244 1.00 83.56 203 LEU A O 1
ATOM 1608 N N . LYS A 1 204 ? 11.970 18.411 -12.348 1.00 83.88 204 LYS A N 1
ATOM 1609 C CA . LYS A 1 204 ? 10.724 19.166 -12.544 1.00 83.88 204 LYS A CA 1
ATOM 1610 C C . LYS A 1 204 ? 9.511 18.250 -12.744 1.00 83.88 204 LYS A C 1
ATOM 1612 O O . LYS A 1 204 ? 8.418 18.661 -12.379 1.00 83.88 204 LYS A O 1
ATOM 1617 N N . SER A 1 205 ? 9.710 17.029 -13.246 1.00 80.88 205 SER A N 1
ATOM 1618 C CA . SER A 1 205 ? 8.654 16.021 -13.474 1.00 80.88 205 SER A CA 1
ATOM 1619 C C . SER A 1 205 ? 8.037 15.429 -12.196 1.00 80.88 205 SER A C 1
ATOM 1621 O O . SER A 1 205 ? 7.251 14.497 -12.255 1.00 80.88 205 SER A O 1
ATOM 1623 N N . GLY A 1 206 ? 8.425 15.917 -11.013 1.00 77.25 206 GLY A N 1
ATOM 1624 C CA . GLY A 1 206 ? 7.995 15.329 -9.742 1.00 77.25 206 GLY A CA 1
ATOM 1625 C C . GLY A 1 206 ? 8.815 14.108 -9.317 1.00 77.25 206 GLY A C 1
ATOM 1626 O O . GLY A 1 206 ? 8.559 13.559 -8.248 1.00 77.25 206 GLY A O 1
ATOM 1627 N N . TYR A 1 207 ? 9.848 13.724 -10.081 1.00 77.94 207 TYR A N 1
ATOM 1628 C CA . TYR A 1 207 ? 10.782 12.676 -9.677 1.00 77.94 207 TYR A CA 1
ATOM 1629 C C . TYR A 1 207 ? 11.470 13.016 -8.348 1.00 77.94 207 TYR A C 1
ATOM 1631 O O . TYR A 1 207 ? 12.322 13.909 -8.262 1.00 77.94 207 TYR A O 1
ATOM 1639 N N . VAL A 1 208 ? 11.142 12.246 -7.311 1.00 72.25 208 VAL A N 1
ATOM 1640 C CA . VAL A 1 208 ? 11.860 12.256 -6.040 1.00 72.25 208 VAL A CA 1
ATOM 1641 C C . VAL A 1 208 ? 12.883 11.125 -6.088 1.00 72.25 208 VAL A C 1
ATOM 1643 O O . VAL A 1 208 ? 12.489 9.958 -6.109 1.00 72.25 208 VAL A O 1
ATOM 1646 N N . PRO A 1 209 ? 14.197 11.420 -6.104 1.00 65.62 209 PRO A N 1
ATOM 1647 C CA . PRO A 1 209 ? 15.188 10.362 -6.033 1.00 65.62 209 PRO A CA 1
ATOM 1648 C C . PRO A 1 209 ? 14.960 9.556 -4.747 1.00 65.62 209 PRO A C 1
ATOM 1650 O O . PRO A 1 209 ? 14.740 10.164 -3.691 1.00 65.62 209 PRO A O 1
ATOM 1653 N N . PRO A 1 210 ? 15.023 8.212 -4.804 1.00 61.44 210 PRO A N 1
ATOM 1654 C CA . PRO A 1 210 ? 14.974 7.400 -3.598 1.00 61.44 210 PRO A CA 1
ATOM 1655 C C . PRO A 1 210 ? 16.039 7.934 -2.642 1.00 61.44 210 PRO A C 1
ATOM 1657 O O . PRO A 1 210 ? 17.160 8.214 -3.074 1.00 61.44 210 PRO A O 1
ATOM 1660 N N . GLN A 1 211 ? 15.661 8.152 -1.379 1.00 54.22 211 GLN A N 1
ATOM 1661 C CA . GLN A 1 211 ? 16.536 8.697 -0.341 1.00 54.22 211 GLN A CA 1
ATOM 1662 C C . GLN A 1 211 ? 17.741 7.762 -0.188 1.00 54.22 211 GLN A C 1
ATOM 1664 O O . GLN A 1 211 ? 17.708 6.799 0.569 1.00 54.22 211 GLN A O 1
ATOM 1669 N N . SER A 1 212 ? 18.791 7.984 -0.970 1.00 46.56 212 SER A N 1
ATOM 1670 C CA . SER A 1 212 ? 20.049 7.281 -0.803 1.00 46.56 212 SER A CA 1
ATOM 1671 C C . SER A 1 212 ? 20.700 7.842 0.451 1.00 46.56 212 SER A C 1
ATOM 1673 O O . SER A 1 212 ? 20.816 9.065 0.562 1.00 46.56 212 SER A O 1
ATOM 1675 N N . ASP A 1 213 ? 21.206 6.982 1.333 1.00 50.94 213 ASP A N 1
ATOM 1676 C CA . ASP A 1 213 ? 21.919 7.357 2.567 1.00 50.94 213 ASP A CA 1
ATOM 1677 C C . ASP A 1 213 ? 23.120 8.312 2.349 1.00 50.94 213 ASP A C 1
ATOM 1679 O O . ASP A 1 213 ? 23.716 8.815 3.299 1.00 50.94 213 ASP A O 1
ATOM 1683 N N . ASN A 1 214 ? 23.479 8.603 1.094 1.00 52.47 214 ASN A N 1
ATOM 1684 C CA . ASN A 1 214 ? 24.401 9.659 0.697 1.00 52.47 214 ASN A CA 1
ATOM 1685 C C . ASN A 1 214 ? 23.748 10.605 -0.327 1.00 52.47 214 ASN A C 1
ATOM 1687 O O . ASN A 1 214 ? 23.792 10.314 -1.526 1.00 52.47 214 ASN A O 1
ATOM 1691 N N . PRO A 1 215 ? 23.192 11.760 0.082 1.00 46.56 215 PRO A N 1
ATOM 1692 C CA . PRO A 1 215 ? 22.727 12.750 -0.879 1.00 46.56 215 PRO A CA 1
ATOM 1693 C C . PRO A 1 215 ? 23.903 13.232 -1.748 1.00 46.56 215 PRO A C 1
ATOM 1695 O O . PRO A 1 215 ? 25.030 13.373 -1.249 1.00 46.56 215 PRO A O 1
ATOM 1698 N N . PRO A 1 216 ? 23.687 13.519 -3.047 1.00 46.06 216 PRO A N 1
ATOM 1699 C CA . PRO A 1 216 ? 24.734 14.083 -3.885 1.00 46.06 216 PRO A CA 1
ATOM 1700 C C . PRO A 1 216 ? 25.232 15.382 -3.246 1.00 46.06 216 PRO A C 1
ATOM 1702 O O . PRO A 1 216 ? 24.437 16.254 -2.894 1.00 46.06 216 PRO A O 1
ATOM 1705 N N . ARG A 1 217 ? 26.557 15.531 -3.099 1.00 47.62 217 ARG A N 1
ATOM 1706 C CA . ARG A 1 217 ? 27.181 16.790 -2.662 1.00 47.62 217 ARG A CA 1
ATOM 1707 C C . ARG A 1 217 ? 26.968 17.855 -3.735 1.00 47.62 217 ARG A C 1
ATOM 1709 O O . ARG A 1 217 ? 27.876 18.171 -4.503 1.00 47.62 217 ARG A O 1
ATOM 1716 N N . VAL A 1 218 ? 25.775 18.436 -3.778 1.00 47.94 218 VAL A N 1
ATOM 1717 C CA . VAL A 1 218 ? 25.542 19.704 -4.451 1.00 47.94 218 VAL A CA 1
ATOM 1718 C C . VAL A 1 218 ? 26.330 20.722 -3.641 1.00 47.94 218 VAL A C 1
ATOM 1720 O O . VAL A 1 218 ? 25.930 21.125 -2.550 1.00 47.94 218 VAL A O 1
ATOM 1723 N N . ARG A 1 219 ? 27.516 21.094 -4.134 1.00 40.38 219 ARG A N 1
ATOM 1724 C CA . ARG A 1 219 ? 28.215 22.273 -3.630 1.00 40.38 219 ARG A CA 1
ATOM 1725 C C . ARG A 1 219 ? 27.372 23.468 -4.048 1.00 40.38 219 ARG A C 1
ATOM 1727 O O . ARG A 1 219 ? 27.618 24.063 -5.093 1.00 40.38 219 ARG A O 1
ATOM 1734 N N . PHE A 1 220 ? 26.360 23.800 -3.255 1.00 42.16 220 PHE A N 1
ATOM 1735 C CA . PHE A 1 220 ? 25.822 25.147 -3.277 1.00 42.16 220 PHE A CA 1
ATOM 1736 C C . PHE A 1 220 ? 27.028 26.069 -3.102 1.00 42.16 220 PHE A C 1
ATOM 1738 O O . PHE A 1 220 ? 27.850 25.848 -2.203 1.00 42.16 220 PHE A O 1
ATOM 1745 N N . ALA A 1 221 ? 27.205 27.022 -4.021 1.00 50.50 221 ALA A N 1
ATOM 1746 C CA . ALA A 1 221 ? 28.170 28.091 -3.816 1.00 50.50 221 ALA A CA 1
ATOM 1747 C C . ALA A 1 221 ? 27.944 28.595 -2.388 1.00 50.50 221 ALA A C 1
ATOM 1749 O O . ALA A 1 221 ? 26.791 28.829 -2.016 1.00 50.50 221 ALA A O 1
ATOM 1750 N N . LYS A 1 222 ? 29.008 28.619 -1.568 1.00 47.00 222 LYS A N 1
ATOM 1751 C CA . LYS A 1 222 ? 28.900 29.012 -0.157 1.00 47.00 222 LYS A CA 1
ATOM 1752 C C . LYS A 1 222 ? 28.020 30.265 -0.098 1.00 47.00 222 LYS A C 1
ATOM 1754 O O . LYS A 1 222 ? 28.269 31.163 -0.910 1.00 47.00 222 LYS A O 1
ATOM 1759 N N . PRO A 1 223 ? 27.006 30.328 0.785 1.00 48.62 223 PRO A N 1
ATOM 1760 C CA . PRO A 1 223 ? 26.241 31.555 0.939 1.00 48.62 223 PRO A CA 1
ATOM 1761 C C . PRO A 1 223 ? 27.244 32.692 1.119 1.00 48.62 223 PRO A C 1
ATOM 1763 O O . PRO A 1 223 ? 28.236 32.515 1.830 1.00 48.62 223 PRO A O 1
ATOM 1766 N N . ILE A 1 224 ? 27.046 33.806 0.410 1.00 55.94 224 ILE A N 1
ATOM 1767 C CA . ILE A 1 224 ? 27.856 35.007 0.608 1.00 55.94 224 ILE A CA 1
ATOM 1768 C C . ILE A 1 224 ? 27.618 35.410 2.062 1.00 55.94 224 ILE A C 1
ATOM 1770 O O . ILE A 1 224 ? 26.598 36.009 2.395 1.00 55.94 224 ILE A O 1
ATOM 1774 N N . VAL A 1 225 ? 28.518 34.989 2.948 1.00 57.19 225 VAL A N 1
ATOM 1775 C CA . VAL A 1 225 ? 28.515 35.411 4.339 1.00 57.19 225 VAL A CA 1
ATOM 1776 C C . VAL A 1 225 ? 28.984 36.853 4.294 1.00 57.19 225 VAL A C 1
ATOM 1778 O O . VAL A 1 225 ? 30.160 37.122 4.059 1.00 57.19 225 VAL A O 1
ATOM 1781 N N . PHE A 1 226 ? 28.050 37.788 4.445 1.00 55.12 226 PHE A N 1
ATOM 1782 C CA . PHE A 1 226 ? 28.405 39.170 4.714 1.00 55.12 226 PHE A CA 1
ATOM 1783 C C . PHE A 1 226 ? 28.947 39.193 6.143 1.00 55.12 226 PHE A C 1
ATOM 1785 O O . PHE A 1 226 ? 28.184 39.257 7.107 1.00 55.12 226 PHE A O 1
ATOM 1792 N N . GLU A 1 227 ? 30.261 39.028 6.293 1.00 63.91 227 GLU A N 1
ATOM 1793 C CA . GLU A 1 227 ? 30.891 39.215 7.593 1.00 63.91 227 GLU A CA 1
ATOM 1794 C C . GLU A 1 227 ? 30.659 40.673 8.011 1.00 63.91 227 GLU A C 1
ATOM 1796 O O . GLU A 1 227 ? 31.006 41.593 7.260 1.00 63.91 227 GLU A O 1
ATOM 1801 N N . PRO A 1 228 ? 30.028 40.923 9.172 1.00 63.03 228 PRO A N 1
ATOM 1802 C CA . PRO A 1 228 ? 29.916 42.281 9.669 1.00 63.03 228 PRO A CA 1
ATOM 1803 C C . PRO A 1 228 ? 31.335 42.832 9.876 1.00 63.03 228 PRO A C 1
ATOM 1805 O O . PRO A 1 228 ? 32.196 42.102 10.380 1.00 63.03 228 PRO A O 1
ATOM 1808 N N . PRO A 1 229 ? 31.609 44.100 9.511 1.00 60.28 229 PRO A N 1
ATOM 1809 C CA . PRO A 1 229 ? 32.941 44.662 9.675 1.00 60.28 229 PRO A CA 1
ATOM 1810 C C . PRO A 1 229 ? 33.370 44.545 11.144 1.00 60.28 229 PRO A C 1
ATOM 1812 O O . PRO A 1 229 ? 32.541 44.745 12.044 1.00 60.28 229 PRO A O 1
ATOM 1815 N N . PRO A 1 230 ? 34.646 44.213 11.413 1.00 61.81 230 PRO A N 1
ATOM 1816 C CA . PRO A 1 230 ? 35.108 43.971 12.768 1.00 61.81 230 PRO A CA 1
ATOM 1817 C C . PRO A 1 230 ? 34.856 45.216 13.618 1.00 61.81 230 PRO A C 1
ATOM 1819 O O . PRO A 1 230 ? 35.310 46.316 13.295 1.00 61.81 230 PRO A O 1
ATOM 1822 N N . ARG A 1 231 ? 34.110 45.054 14.720 1.00 61.09 231 ARG A N 1
ATOM 1823 C CA . ARG A 1 231 ? 33.922 46.135 15.691 1.00 61.09 231 ARG A CA 1
ATOM 1824 C C . ARG A 1 231 ? 35.295 46.502 16.244 1.00 61.09 231 ARG A C 1
ATOM 1826 O O . ARG A 1 231 ? 35.917 45.697 16.934 1.00 61.09 231 ARG A O 1
ATOM 1833 N N . LEU A 1 232 ? 35.751 47.716 15.937 1.00 59.84 232 LEU A N 1
ATOM 1834 C CA . LEU A 1 232 ? 36.974 48.286 16.497 1.00 59.84 232 LEU A CA 1
ATOM 1835 C C . LEU A 1 232 ? 36.919 48.154 18.023 1.00 59.84 232 LEU A C 1
ATOM 1837 O O . LEU A 1 232 ? 36.045 48.727 18.676 1.00 59.84 232 LEU A O 1
ATOM 1841 N N . THR A 1 233 ? 37.828 47.367 18.592 1.00 59.91 233 THR A N 1
ATOM 1842 C CA . THR A 1 233 ? 37.908 47.202 20.043 1.00 59.91 233 THR A CA 1
ATOM 1843 C C . THR A 1 233 ? 38.347 48.523 20.675 1.00 59.91 233 THR A C 1
ATOM 1845 O O . THR A 1 233 ? 39.130 49.283 20.100 1.00 59.91 233 THR A O 1
ATOM 1848 N N . ALA A 1 234 ? 37.863 48.811 21.886 1.00 56.44 234 ALA A N 1
ATOM 1849 C CA . ALA A 1 234 ? 38.149 50.059 22.602 1.00 56.44 234 ALA A CA 1
ATOM 1850 C C . ALA A 1 234 ? 39.658 50.341 22.791 1.00 56.44 234 ALA A C 1
ATOM 1852 O O . ALA A 1 234 ? 40.058 51.493 22.948 1.00 56.44 234 ALA A O 1
ATOM 1853 N N . LYS A 1 235 ? 40.505 49.306 22.694 1.00 55.03 235 LYS A N 1
ATOM 1854 C CA . LYS A 1 235 ? 41.970 49.399 22.757 1.00 55.03 235 LYS A CA 1
ATOM 1855 C C . LYS A 1 235 ? 42.596 50.089 21.535 1.00 55.03 235 LYS A C 1
ATOM 1857 O O . LYS A 1 235 ? 43.592 50.782 21.696 1.00 55.03 235 LYS A O 1
ATOM 1862 N N . ALA A 1 236 ? 41.986 49.994 20.348 1.00 51.59 236 ALA A N 1
ATOM 1863 C CA . ALA A 1 236 ? 42.478 50.650 19.127 1.00 51.59 236 ALA A CA 1
ATOM 1864 C C . ALA A 1 236 ? 42.179 52.164 19.076 1.00 51.59 236 ALA A C 1
ATOM 1866 O O . ALA A 1 236 ? 42.759 52.886 18.270 1.00 51.59 236 ALA A O 1
ATOM 1867 N N . ARG A 1 237 ? 41.301 52.673 19.956 1.00 49.97 237 ARG A N 1
ATOM 1868 C CA . ARG A 1 237 ? 41.035 54.118 20.100 1.00 49.97 237 ARG A CA 1
ATOM 1869 C C . ARG A 1 237 ? 42.078 54.856 20.944 1.00 49.97 237 ARG A C 1
ATOM 1871 O O . ARG A 1 237 ? 42.128 56.079 20.878 1.00 49.97 237 ARG A O 1
ATOM 1878 N N . GLN A 1 238 ? 42.885 54.150 21.738 1.00 54.75 238 GLN A N 1
ATOM 1879 C CA . GLN A 1 238 ? 43.796 54.765 22.718 1.00 54.75 238 GLN A CA 1
ATOM 1880 C C . GLN A 1 238 ? 45.255 54.860 22.242 1.00 54.75 238 GLN A C 1
ATOM 1882 O O . GLN A 1 238 ? 46.071 55.475 22.920 1.00 54.75 238 GLN A O 1
ATOM 1887 N N . SER A 1 239 ? 45.587 54.309 21.071 1.00 52.00 239 SER A N 1
ATOM 1888 C CA . SER A 1 239 ? 46.949 54.291 20.519 1.00 52.00 239 SER A CA 1
ATOM 1889 C C . SER A 1 239 ? 47.091 55.119 19.234 1.00 52.00 239 SER A C 1
ATOM 1891 O O . SER A 1 239 ? 47.764 54.696 18.297 1.00 52.00 239 SER A O 1
ATOM 1893 N N . ALA A 1 240 ? 46.445 56.285 19.161 1.00 46.88 240 ALA A N 1
ATOM 1894 C CA . ALA A 1 240 ? 46.741 57.279 18.130 1.00 46.88 240 ALA A CA 1
ATOM 1895 C C . ALA A 1 240 ? 47.765 58.285 18.698 1.00 46.88 240 ALA A C 1
ATOM 1897 O O . ALA A 1 240 ? 47.443 58.973 19.672 1.00 46.88 240 ALA A O 1
ATOM 1898 N N . PRO A 1 241 ? 48.997 58.371 18.161 1.00 46.81 241 PRO A N 1
ATOM 1899 C CA . PRO A 1 241 ? 50.009 59.284 18.683 1.00 46.81 241 PRO A CA 1
ATOM 1900 C C . PRO A 1 241 ? 49.633 60.753 18.431 1.00 46.81 241 PRO A C 1
ATOM 1902 O O . PRO A 1 241 ? 49.216 61.142 17.340 1.00 46.81 241 PRO A O 1
ATOM 1905 N N . LYS A 1 242 ? 49.788 61.567 19.482 1.00 51.50 242 LYS A N 1
ATOM 1906 C CA . LYS A 1 242 ? 49.718 63.035 19.464 1.00 51.50 242 LYS A CA 1
ATOM 1907 C C . LYS A 1 242 ? 51.053 63.616 18.965 1.00 51.50 242 LYS A C 1
ATOM 1909 O O . LYS A 1 242 ? 52.099 63.114 19.364 1.00 51.50 242 LYS A O 1
ATOM 1914 N N . SER A 1 243 ? 50.981 64.751 18.250 1.00 42.47 243 SER A N 1
ATOM 1915 C CA . SER A 1 243 ? 52.087 65.638 17.788 1.00 42.47 243 SER A CA 1
ATOM 1916 C C . SER A 1 243 ? 52.895 65.115 16.581 1.00 42.47 243 SER A C 1
ATOM 1918 O O . SER A 1 243 ? 53.061 63.914 16.458 1.00 42.47 243 SER A O 1
ATOM 1920 N N . ALA A 1 244 ? 53.447 65.889 15.638 1.00 35.62 244 ALA A N 1
ATOM 1921 C CA . ALA A 1 244 ? 53.391 67.299 15.231 1.00 35.62 244 ALA A CA 1
ATOM 1922 C C . ALA A 1 244 ? 54.020 67.423 13.805 1.00 35.62 244 ALA A C 1
ATOM 1924 O O . ALA A 1 244 ? 54.543 66.456 13.268 1.00 35.62 244 ALA A O 1
ATOM 1925 N N . LYS A 1 245 ? 53.898 68.623 13.215 1.00 39.31 245 LYS A N 1
ATOM 1926 C CA . LYS A 1 245 ? 54.233 69.157 11.858 1.00 39.31 245 LYS A CA 1
ATOM 1927 C C . LYS A 1 245 ? 55.743 69.046 11.458 1.00 39.31 245 LYS A C 1
ATOM 1929 O O . LYS A 1 245 ? 56.495 68.663 12.348 1.00 39.31 245 LYS A O 1
ATOM 1934 N N . PRO A 1 246 ? 56.257 69.477 10.260 1.00 41.81 246 PRO A N 1
ATOM 1935 C CA . PRO A 1 246 ? 55.672 70.287 9.166 1.00 41.81 246 PRO A CA 1
ATOM 1936 C C . PRO A 1 246 ? 55.998 69.860 7.698 1.00 41.81 246 PRO A C 1
ATOM 1938 O O . PRO A 1 246 ? 56.714 68.906 7.429 1.00 41.81 246 PRO A O 1
ATOM 1941 N N . CYS A 1 247 ? 55.428 70.625 6.757 1.00 35.44 247 CYS A N 1
ATOM 1942 C CA . CYS A 1 247 ? 55.496 70.602 5.285 1.00 35.44 247 CYS A CA 1
ATOM 1943 C C . CYS A 1 247 ? 56.878 70.391 4.628 1.00 35.44 247 CYS A C 1
ATOM 1945 O O . CYS A 1 247 ? 57.868 70.855 5.182 1.00 35.44 247 CYS A O 1
ATOM 1947 N N . GLN A 1 248 ? 56.898 69.952 3.352 1.00 39.75 248 GLN A N 1
ATOM 1948 C CA . GLN A 1 248 ? 57.405 70.782 2.235 1.00 39.75 248 GLN A CA 1
ATOM 1949 C C . GLN A 1 248 ? 57.044 70.280 0.807 1.00 39.75 248 GLN A C 1
ATOM 1951 O O . GLN A 1 248 ? 57.039 69.086 0.532 1.00 39.75 248 GLN A O 1
ATOM 1956 N N . SER A 1 249 ? 56.782 71.274 -0.065 1.00 39.19 249 SER A N 1
ATOM 1957 C CA . SER A 1 249 ? 56.763 71.332 -1.553 1.00 39.19 249 SER A CA 1
ATOM 1958 C C . SER A 1 249 ? 55.737 70.483 -2.342 1.00 39.19 249 SER A C 1
ATOM 1960 O O . SER A 1 249 ? 55.882 69.273 -2.396 1.00 39.19 249 SER A O 1
ATOM 1962 N N . ALA A 1 250 ? 54.633 71.021 -2.903 1.00 39.94 250 ALA A N 1
ATOM 1963 C CA . ALA A 1 250 ? 54.440 71.978 -4.036 1.00 39.94 250 ALA A CA 1
ATOM 1964 C C . ALA A 1 250 ? 54.144 71.244 -5.380 1.00 39.94 250 ALA A C 1
ATOM 1966 O O . ALA A 1 250 ? 54.542 70.092 -5.486 1.00 39.94 250 ALA A O 1
ATOM 1967 N N . PRO A 1 251 ? 53.540 71.846 -6.442 1.00 45.44 251 PRO A N 1
ATOM 1968 C CA . PRO A 1 251 ? 52.792 73.107 -6.568 1.00 45.44 251 PRO A CA 1
ATOM 1969 C C . PRO A 1 251 ? 51.420 73.019 -7.318 1.00 45.44 251 PRO A C 1
ATOM 1971 O O . PRO A 1 251 ? 51.196 72.191 -8.187 1.00 45.44 251 PRO A O 1
ATOM 1974 N N . LYS A 1 252 ? 50.560 74.012 -7.025 1.00 36.31 252 LYS A N 1
ATOM 1975 C CA . LYS A 1 252 ? 49.743 74.855 -7.940 1.00 36.31 252 LYS A CA 1
ATOM 1976 C C . LYS A 1 252 ? 48.812 74.191 -8.986 1.00 36.31 252 LYS A C 1
ATOM 1978 O O . LYS A 1 252 ? 49.235 73.898 -10.095 1.00 36.31 252 LYS A O 1
ATOM 1983 N N . THR A 1 253 ? 47.495 74.232 -8.747 1.00 34.38 253 THR A N 1
ATOM 1984 C CA . THR A 1 253 ? 46.558 75.218 -9.361 1.00 34.38 253 THR A CA 1
ATOM 1985 C C . THR A 1 253 ? 45.099 75.019 -8.875 1.00 34.38 253 THR A C 1
ATOM 1987 O O . THR A 1 253 ? 44.690 73.885 -8.643 1.00 34.38 253 THR A O 1
ATOM 1990 N N . PRO A 1 254 ? 44.313 76.099 -8.669 1.00 36.03 254 PRO A N 1
ATOM 1991 C CA . PRO A 1 254 ? 42.912 76.070 -8.207 1.00 36.03 254 PRO A CA 1
ATOM 1992 C C . PRO A 1 254 ? 41.942 76.382 -9.380 1.00 36.03 254 PRO A C 1
ATOM 1994 O O . PRO A 1 254 ? 42.409 76.580 -10.499 1.00 36.03 254 PRO A O 1
ATOM 1997 N N . PRO A 1 255 ? 40.641 76.676 -9.176 1.00 50.56 255 PRO A N 1
ATOM 1998 C CA . PRO A 1 255 ? 39.604 76.104 -8.305 1.00 50.56 255 PRO A CA 1
ATOM 1999 C C . PRO A 1 255 ? 38.325 75.773 -9.130 1.00 50.56 255 PRO A C 1
ATOM 2001 O O . PRO A 1 255 ? 38.238 76.097 -10.311 1.00 50.56 255 PRO A O 1
ATOM 2004 N N . LYS A 1 256 ? 37.258 75.265 -8.497 1.00 34.44 256 LYS A N 1
ATOM 2005 C CA . LYS A 1 256 ? 35.973 75.999 -8.444 1.00 34.44 256 LYS A CA 1
ATOM 2006 C C . LYS A 1 256 ? 34.977 75.327 -7.500 1.00 34.44 256 LYS A C 1
ATOM 2008 O O . LYS A 1 256 ? 34.711 74.136 -7.540 1.00 34.44 256 LYS A O 1
ATOM 2013 N N . SER A 1 257 ? 34.481 76.182 -6.622 1.00 42.56 257 SER A N 1
ATOM 2014 C CA . SER A 1 257 ? 33.517 75.999 -5.550 1.00 42.56 257 SER A CA 1
ATOM 2015 C C . SER A 1 257 ? 32.190 75.367 -5.971 1.00 42.56 257 SER A C 1
ATOM 2017 O O . SER A 1 257 ? 31.575 75.830 -6.931 1.00 42.56 257 SER A O 1
ATOM 2019 N N . ALA A 1 258 ? 31.650 74.495 -5.121 1.00 33.59 258 ALA A N 1
ATOM 2020 C CA . ALA A 1 258 ? 30.208 74.375 -4.936 1.00 33.59 258 ALA A CA 1
ATOM 2021 C C . ALA A 1 258 ? 29.892 74.376 -3.432 1.00 33.59 258 ALA A C 1
ATOM 2023 O O . ALA A 1 258 ? 30.460 73.610 -2.657 1.00 33.59 258 ALA A O 1
ATOM 2024 N N . LYS A 1 259 ? 29.043 75.328 -3.030 1.00 39.34 259 LYS A N 1
ATOM 2025 C CA . LYS A 1 259 ? 28.583 75.588 -1.658 1.00 39.34 259 LYS A CA 1
ATOM 2026 C C . LYS A 1 259 ? 27.760 74.410 -1.101 1.00 39.34 259 LYS A C 1
ATOM 2028 O O . LYS A 1 259 ? 27.134 73.697 -1.884 1.00 39.34 259 LYS A O 1
ATOM 2033 N N . PRO A 1 260 ? 27.697 74.242 0.232 1.00 38.22 260 PRO A N 1
ATOM 2034 C CA . PRO A 1 260 ? 26.943 73.165 0.860 1.00 38.22 260 PRO A CA 1
ATOM 2035 C C . PRO A 1 260 ? 25.446 73.483 0.801 1.00 38.22 260 PRO A C 1
ATOM 2037 O O . PRO A 1 260 ? 25.043 74.602 1.129 1.00 38.22 260 PRO A O 1
ATOM 2040 N N . ARG A 1 261 ? 24.611 72.517 0.401 1.00 34.34 261 ARG A N 1
ATOM 2041 C CA . ARG A 1 261 ? 23.156 72.652 0.522 1.00 34.34 261 ARG A CA 1
ATOM 2042 C C . ARG A 1 261 ? 22.647 71.798 1.675 1.00 34.34 261 ARG A C 1
ATOM 2044 O O . ARG A 1 261 ? 22.897 70.601 1.745 1.00 34.34 261 ARG A O 1
ATOM 2051 N N . GLN A 1 262 ? 21.985 72.509 2.578 1.00 43.28 262 GLN A N 1
ATOM 2052 C CA . GLN A 1 262 ? 21.301 72.058 3.777 1.00 43.28 262 GLN A CA 1
ATOM 2053 C C . GLN A 1 262 ? 20.333 70.909 3.466 1.00 43.28 262 GLN A C 1
ATOM 2055 O O . GLN A 1 262 ? 19.614 70.945 2.468 1.00 43.28 262 GLN A O 1
ATOM 2060 N N . THR A 1 263 ? 20.313 69.905 4.337 1.00 39.69 263 THR A N 1
ATOM 2061 C CA . THR A 1 263 ? 19.308 68.841 4.359 1.00 39.69 263 THR A CA 1
ATOM 2062 C C . THR A 1 263 ? 17.965 69.426 4.793 1.00 39.69 263 THR A C 1
ATOM 2064 O O . THR A 1 263 ? 17.874 69.994 5.882 1.00 39.69 263 THR A O 1
ATOM 2067 N N . LEU A 1 264 ? 16.942 69.300 3.945 1.00 50.06 264 LEU A N 1
ATOM 2068 C CA . LEU A 1 264 ? 15.559 69.611 4.306 1.00 50.06 264 LEU A CA 1
ATOM 2069 C C . LEU A 1 264 ? 14.930 68.444 5.092 1.00 50.06 264 LEU A C 1
ATOM 2071 O O . LEU A 1 264 ? 15.301 67.293 4.838 1.00 50.06 264 LEU A O 1
ATOM 2075 N N . PRO A 1 265 ? 14.001 68.720 6.028 1.00 43.41 265 PRO A N 1
ATOM 2076 C CA . PRO A 1 265 ? 13.293 67.702 6.794 1.00 43.41 265 PRO A CA 1
ATOM 2077 C C . PRO A 1 265 ? 12.305 66.920 5.927 1.00 43.41 265 PRO A C 1
ATOM 2079 O O . PRO A 1 265 ? 11.708 67.444 4.991 1.00 43.41 265 PRO A O 1
ATOM 2082 N N . TYR A 1 266 ? 12.171 65.652 6.287 1.00 51.16 266 TYR A N 1
ATOM 2083 C CA . TYR A 1 266 ? 11.254 64.659 5.754 1.00 51.16 266 TYR A CA 1
ATOM 2084 C C . TYR A 1 266 ? 9.842 64.981 6.245 1.00 51.16 266 TYR A C 1
ATOM 2086 O O . TYR A 1 266 ? 9.577 64.713 7.404 1.00 51.16 266 TYR A O 1
ATOM 2094 N N . ASP A 1 267 ? 9.017 65.628 5.423 1.00 47.50 267 ASP A N 1
ATOM 2095 C CA . ASP A 1 267 ? 7.547 65.542 5.395 1.00 47.50 267 ASP A CA 1
ATOM 2096 C C . ASP A 1 267 ? 7.052 66.406 4.211 1.00 47.50 267 ASP A C 1
ATOM 2098 O O . ASP A 1 267 ? 7.643 67.439 3.906 1.00 47.50 267 ASP A O 1
ATOM 2102 N N . ASP A 1 268 ? 6.017 65.944 3.505 1.00 52.19 268 ASP A N 1
ATOM 2103 C CA . ASP A 1 268 ? 5.401 66.522 2.289 1.00 52.19 268 ASP A CA 1
ATOM 2104 C C . ASP A 1 268 ? 6.111 66.310 0.934 1.00 52.19 268 ASP A C 1
ATOM 2106 O O . ASP A 1 268 ? 6.520 67.247 0.246 1.00 52.19 268 ASP A O 1
ATOM 2110 N N . MET A 1 269 ? 6.140 65.061 0.452 1.00 49.16 269 MET A N 1
ATOM 2111 C CA . MET A 1 269 ? 6.274 64.773 -0.987 1.00 49.16 269 MET A CA 1
ATOM 2112 C C . MET A 1 269 ? 5.099 63.902 -1.470 1.00 49.16 269 MET A C 1
ATOM 2114 O O . MET A 1 269 ? 4.854 62.843 -0.889 1.00 49.16 269 MET A O 1
ATOM 2118 N N . PRO A 1 270 ? 4.369 64.299 -2.531 1.00 45.12 270 PRO A N 1
ATOM 2119 C CA . PRO A 1 270 ? 3.215 63.551 -3.017 1.00 45.12 270 PRO A CA 1
ATOM 2120 C C . PRO A 1 270 ? 3.646 62.220 -3.649 1.00 45.12 270 PRO A C 1
ATOM 2122 O O . PRO A 1 270 ? 4.491 62.171 -4.545 1.00 45.12 270 PRO A O 1
ATOM 2125 N N . TYR A 1 271 ? 3.032 61.132 -3.186 1.00 50.31 271 TYR A N 1
ATOM 2126 C CA . TYR A 1 271 ? 3.240 59.775 -3.685 1.00 50.31 271 TYR A CA 1
ATOM 2127 C C . TYR A 1 271 ? 2.840 59.687 -5.167 1.00 50.31 271 TYR A C 1
ATOM 2129 O O . TYR A 1 271 ? 1.658 59.735 -5.506 1.00 50.31 271 TYR A O 1
ATOM 2137 N N . ARG A 1 272 ? 3.822 59.553 -6.067 1.00 47.31 272 ARG A N 1
ATOM 2138 C CA . ARG A 1 272 ? 3.582 59.216 -7.476 1.00 47.31 272 ARG A CA 1
ATOM 2139 C C . ARG A 1 272 ? 3.689 57.694 -7.610 1.00 47.31 272 ARG A C 1
ATOM 2141 O O . ARG A 1 272 ? 4.794 57.177 -7.446 1.00 47.31 272 ARG A O 1
ATOM 2148 N N . PRO A 1 273 ? 2.592 56.961 -7.866 1.00 46.41 273 PRO A N 1
ATOM 2149 C CA . PRO A 1 273 ? 2.663 55.510 -7.961 1.00 46.41 273 PRO A CA 1
ATOM 2150 C C . PRO A 1 273 ? 3.564 55.120 -9.137 1.00 46.41 273 PRO A C 1
ATOM 2152 O O . PRO A 1 273 ? 3.432 55.650 -10.243 1.00 46.41 273 PRO A O 1
ATOM 2155 N N . ALA A 1 274 ? 4.510 54.218 -8.873 1.00 47.22 274 ALA A N 1
ATOM 2156 C CA . ALA A 1 274 ? 5.379 53.651 -9.891 1.00 47.22 274 ALA A CA 1
ATOM 2157 C C . ALA A 1 274 ? 4.520 52.911 -10.926 1.00 47.22 274 ALA A C 1
ATOM 2159 O O . ALA A 1 274 ? 3.748 52.019 -10.573 1.00 47.22 274 ALA A O 1
ATOM 2160 N N . GLN A 1 275 ? 4.635 53.292 -12.199 1.00 50.75 275 GLN A N 1
ATOM 2161 C CA . GLN A 1 275 ? 4.034 52.516 -13.280 1.00 50.75 275 GLN A CA 1
ATOM 2162 C C . GLN A 1 275 ? 4.717 51.139 -13.344 1.00 50.75 275 GLN A C 1
ATOM 2164 O O . GLN A 1 275 ? 5.943 51.072 -13.204 1.00 50.75 275 GLN A O 1
ATOM 2169 N N . PRO A 1 276 ? 3.960 50.043 -13.534 1.00 51.84 276 PRO A N 1
ATOM 2170 C CA . PRO A 1 276 ? 4.552 48.723 -13.705 1.00 51.84 276 PRO A CA 1
ATOM 2171 C C . PRO A 1 276 ? 5.432 48.705 -14.966 1.00 51.84 276 PRO A C 1
ATOM 2173 O O . PRO A 1 276 ? 5.120 49.408 -15.932 1.00 51.84 276 PRO A O 1
ATOM 2176 N N . PRO A 1 277 ? 6.530 47.926 -14.981 1.00 50.94 277 PRO A N 1
ATOM 2177 C CA . PRO A 1 277 ? 7.376 47.830 -16.162 1.00 50.94 277 PRO A CA 1
ATOM 2178 C C . PRO A 1 277 ? 6.550 47.299 -17.338 1.00 50.94 277 PRO A C 1
ATOM 2180 O O . PRO A 1 277 ? 5.783 46.345 -17.193 1.00 50.94 277 PRO A O 1
ATOM 2183 N N . SER A 1 278 ? 6.700 47.938 -18.497 1.00 53.69 278 SER A N 1
ATOM 2184 C CA . SER A 1 278 ? 6.054 47.530 -19.740 1.00 53.69 278 SER A CA 1
ATOM 2185 C C . SER A 1 278 ? 6.401 46.072 -20.087 1.00 53.69 278 SER A C 1
ATOM 2187 O O . SER A 1 278 ? 7.521 45.626 -19.813 1.00 53.69 278 SER A O 1
ATOM 2189 N N . PRO A 1 279 ? 5.463 45.312 -20.689 1.00 46.75 279 PRO A N 1
ATOM 2190 C CA . PRO A 1 279 ? 5.723 43.937 -21.079 1.00 46.75 279 PRO A CA 1
ATOM 2191 C C . PRO A 1 279 ? 6.862 43.927 -22.097 1.00 46.75 279 PRO A C 1
ATOM 2193 O O . PRO A 1 279 ? 6.781 44.576 -23.138 1.00 46.75 279 PRO A O 1
ATOM 2196 N N . ILE A 1 280 ? 7.936 43.205 -21.787 1.00 53.06 280 ILE A N 1
ATOM 2197 C CA . ILE A 1 280 ? 8.956 42.872 -22.777 1.00 53.06 280 ILE A CA 1
ATOM 2198 C C . ILE A 1 280 ? 8.253 41.993 -23.806 1.00 53.06 280 ILE A C 1
ATOM 2200 O O . ILE A 1 280 ? 7.876 40.862 -23.493 1.00 53.06 280 ILE A O 1
ATOM 2204 N N . ASP A 1 281 ? 8.066 42.539 -25.002 1.00 45.97 281 ASP A N 1
ATOM 2205 C CA . ASP A 1 281 ? 7.507 41.855 -26.158 1.00 45.97 281 ASP A CA 1
ATOM 2206 C C . ASP A 1 281 ? 8.476 40.735 -26.570 1.00 45.97 281 ASP A C 1
ATOM 2208 O O . ASP A 1 281 ? 9.415 40.917 -27.349 1.00 45.97 281 ASP A O 1
ATOM 2212 N N . ARG A 1 282 ? 8.339 39.567 -25.932 1.00 49.19 282 ARG A N 1
ATOM 2213 C CA . ARG A 1 282 ? 8.996 38.347 -26.388 1.00 49.19 282 ARG A CA 1
ATOM 2214 C C . ARG A 1 282 ? 8.213 37.902 -27.611 1.00 49.19 282 ARG A C 1
ATOM 2216 O O . ARG A 1 282 ? 7.173 37.263 -27.475 1.00 49.19 282 ARG A O 1
ATOM 2223 N N . GLY A 1 283 ? 8.726 38.259 -28.787 1.00 51.34 283 GLY A N 1
ATOM 2224 C CA . GLY A 1 283 ? 8.269 37.688 -30.048 1.00 51.34 283 GLY A CA 1
ATOM 2225 C C . GLY A 1 283 ? 8.193 36.153 -29.974 1.00 51.34 283 GLY A C 1
ATOM 2226 O O . GLY A 1 283 ? 8.826 35.542 -29.101 1.00 51.34 283 GLY A O 1
ATOM 2227 N N . PRO A 1 284 ? 7.403 35.522 -30.860 1.00 58.38 284 PRO A N 1
ATOM 2228 C CA . PRO A 1 284 ? 7.135 34.089 -30.812 1.00 58.38 284 PRO A CA 1
ATOM 2229 C C . PRO A 1 284 ? 8.444 33.290 -30.744 1.00 58.38 284 PRO A C 1
ATOM 2231 O O . PRO A 1 284 ? 9.433 33.694 -31.366 1.00 58.38 284 PRO A O 1
ATOM 2234 N N . PRO A 1 285 ? 8.482 32.184 -29.975 1.00 45.78 285 PRO A N 1
ATOM 2235 C CA . PRO A 1 285 ? 9.694 31.397 -29.813 1.00 45.78 285 PRO A CA 1
ATOM 2236 C C . PRO A 1 285 ? 10.180 30.980 -31.198 1.00 45.78 285 PRO A C 1
ATOM 2238 O O . PRO A 1 285 ? 9.464 30.302 -31.931 1.00 45.78 285 PRO A O 1
ATOM 2241 N N . MET A 1 286 ? 11.381 31.435 -31.562 1.00 47.56 286 MET A N 1
ATOM 2242 C CA . MET A 1 286 ? 12.067 31.007 -32.776 1.00 47.56 286 MET A CA 1
ATOM 2243 C C . MET A 1 286 ? 12.091 29.481 -32.766 1.00 47.56 286 MET A C 1
ATOM 2245 O O . MET A 1 286 ? 12.782 28.879 -31.942 1.00 47.56 286 MET A O 1
ATOM 2249 N N . ALA A 1 287 ? 11.295 28.868 -33.643 1.00 46.88 287 ALA A N 1
ATOM 2250 C CA . ALA A 1 287 ? 11.371 27.447 -33.905 1.00 46.88 287 ALA A CA 1
ATOM 2251 C C . ALA A 1 287 ? 12.819 27.160 -34.303 1.00 46.88 287 ALA A C 1
ATOM 2253 O O . ALA A 1 287 ? 13.301 27.668 -35.318 1.00 46.88 287 ALA A O 1
ATOM 2254 N N . MET A 1 288 ? 13.540 26.420 -33.456 1.00 50.81 288 MET A N 1
ATOM 2255 C CA . MET A 1 288 ? 14.856 25.922 -33.830 1.00 50.81 288 MET A CA 1
ATOM 2256 C C . MET A 1 288 ? 14.687 25.152 -35.143 1.00 50.81 288 MET A C 1
ATOM 2258 O O . MET A 1 288 ? 13.776 24.321 -35.227 1.00 50.81 288 MET A O 1
ATOM 2262 N N . PRO A 1 289 ? 15.503 25.426 -36.176 1.00 49.19 289 PRO A N 1
ATOM 2263 C CA . PRO A 1 289 ? 15.445 24.625 -37.384 1.00 49.19 289 PRO A CA 1
ATOM 2264 C C . PRO A 1 289 ? 15.703 23.158 -37.002 1.00 49.19 289 PRO A C 1
ATOM 2266 O O . PRO A 1 289 ? 16.541 22.905 -36.126 1.00 49.19 289 PRO A O 1
ATOM 2269 N N . PRO A 1 290 ? 14.978 22.195 -37.602 1.00 53.19 290 PRO A N 1
ATOM 2270 C CA . PRO A 1 290 ? 15.229 20.783 -37.352 1.00 53.19 290 PRO A CA 1
ATOM 2271 C C . PRO A 1 290 ? 16.712 20.474 -37.615 1.00 53.19 290 PRO A C 1
ATOM 2273 O O . PRO A 1 290 ? 17.316 21.106 -38.490 1.00 53.19 290 PRO A O 1
ATOM 2276 N N . PRO A 1 291 ? 17.321 19.549 -36.848 1.00 53.03 291 PRO A N 1
ATOM 2277 C CA . PRO A 1 291 ? 18.728 19.211 -37.019 1.00 53.03 291 PRO A CA 1
ATOM 2278 C C . PRO A 1 291 ? 18.996 18.813 -38.479 1.00 53.03 291 PRO A C 1
ATOM 2280 O O . PRO A 1 291 ? 18.121 18.205 -39.103 1.00 53.03 291 PRO A O 1
ATOM 2283 N N . PRO A 1 292 ? 20.168 19.168 -39.040 1.00 49.19 292 PRO A N 1
ATOM 2284 C CA . PRO A 1 292 ? 20.500 18.819 -40.413 1.00 49.19 292 PRO A CA 1
ATOM 2285 C C . PRO A 1 292 ? 20.404 17.302 -40.576 1.00 49.19 292 PRO A C 1
ATOM 2287 O O . PRO A 1 292 ? 21.039 16.543 -39.847 1.00 49.19 292 PRO A O 1
ATOM 2290 N N . TYR A 1 293 ? 19.538 16.892 -41.495 1.00 54.03 293 TYR A N 1
ATOM 2291 C CA . TYR A 1 293 ? 19.256 15.501 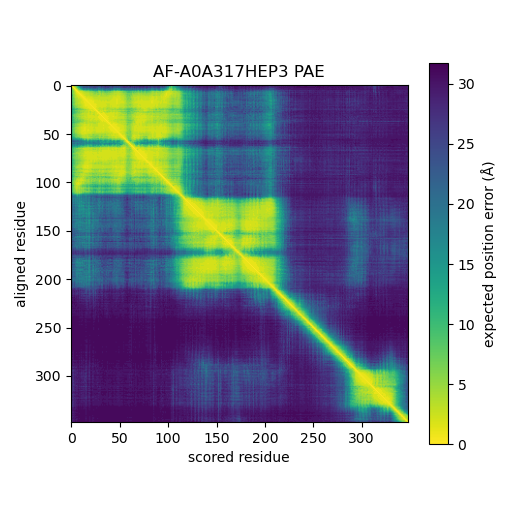-41.809 1.00 54.03 293 TYR A CA 1
ATOM 2292 C C . TYR A 1 293 ? 20.519 14.867 -42.403 1.00 54.03 293 TYR A C 1
ATOM 2294 O O . TYR A 1 293 ? 21.060 15.377 -43.386 1.00 54.03 293 TYR A O 1
ATOM 2302 N N . GLU A 1 294 ? 21.021 13.791 -41.800 1.00 62.72 294 GLU A N 1
ATOM 2303 C CA . GLU A 1 294 ? 22.222 13.120 -42.294 1.00 62.72 294 GLU A CA 1
ATOM 2304 C C . GLU A 1 294 ? 21.863 12.240 -43.514 1.00 62.72 294 GLU A C 1
ATOM 2306 O O . GLU A 1 294 ? 20.921 11.446 -43.441 1.00 62.72 294 GLU A O 1
ATOM 2311 N N . PRO A 1 295 ? 22.596 12.320 -44.643 1.00 62.41 295 PRO A N 1
ATOM 2312 C CA . PRO A 1 295 ? 22.200 11.695 -45.914 1.00 62.41 295 PRO A CA 1
ATOM 2313 C C . PRO A 1 295 ? 22.048 10.163 -45.873 1.00 62.41 295 PRO A C 1
ATOM 2315 O O . PRO A 1 295 ? 21.353 9.580 -46.705 1.00 62.41 295 PRO A O 1
ATOM 2318 N N . TRP A 1 296 ? 22.660 9.487 -44.898 1.00 57.06 296 TRP A N 1
ATOM 2319 C CA . TRP A 1 296 ? 22.521 8.037 -44.725 1.00 57.06 296 TRP A CA 1
ATOM 2320 C C . TRP A 1 296 ? 21.182 7.632 -44.077 1.00 57.06 296 TRP A C 1
ATOM 2322 O O . TRP A 1 296 ? 20.710 6.518 -44.310 1.00 57.06 296 TRP A O 1
ATOM 2332 N N . GLU A 1 297 ? 20.533 8.528 -43.320 1.00 55.91 297 GLU A N 1
ATOM 2333 C CA . GLU A 1 297 ? 19.197 8.291 -42.757 1.00 55.91 297 GLU A CA 1
ATOM 2334 C C . GLU A 1 297 ? 18.134 8.271 -43.869 1.00 55.91 297 GLU A C 1
ATOM 2336 O O . GLU A 1 297 ? 17.237 7.425 -43.852 1.00 55.91 297 GLU A O 1
ATOM 2341 N N . GLU A 1 298 ? 18.273 9.119 -44.902 1.00 63.47 298 GLU A N 1
ATOM 2342 C CA . GLU A 1 298 ? 17.396 9.075 -46.085 1.00 63.47 298 GLU A CA 1
ATOM 2343 C C . GLU A 1 298 ? 17.563 7.779 -46.876 1.00 63.47 298 GLU A C 1
ATOM 2345 O O . GLU A 1 298 ? 16.567 7.202 -47.315 1.00 63.47 298 GLU A O 1
ATOM 2350 N N . ALA A 1 299 ? 18.797 7.284 -47.008 1.00 65.25 299 ALA A N 1
ATOM 2351 C CA . ALA A 1 299 ? 19.080 6.036 -47.710 1.00 65.25 299 ALA A CA 1
ATOM 2352 C C . ALA A 1 299 ? 18.457 4.818 -47.002 1.00 65.25 299 ALA A C 1
ATOM 2354 O O . ALA A 1 299 ? 17.843 3.972 -47.653 1.00 65.25 299 ALA A O 1
ATOM 2355 N N . LEU A 1 300 ? 18.543 4.754 -45.667 1.00 61.94 300 LEU A N 1
ATOM 2356 C CA . LEU A 1 300 ? 17.930 3.679 -44.877 1.00 61.94 300 LEU A CA 1
ATOM 2357 C C . LEU A 1 300 ? 16.404 3.722 -44.920 1.00 61.94 300 LEU A C 1
ATOM 2359 O O . LEU A 1 300 ? 15.760 2.681 -45.061 1.00 61.94 300 LEU A O 1
ATOM 2363 N N . ILE A 1 301 ? 15.816 4.916 -44.831 1.00 67.12 301 ILE A N 1
ATOM 2364 C CA . ILE A 1 301 ? 14.364 5.080 -44.941 1.00 67.12 301 ILE A CA 1
ATOM 2365 C C . ILE A 1 301 ? 13.902 4.692 -46.348 1.00 67.12 301 ILE A C 1
ATOM 2367 O O . ILE A 1 301 ? 12.911 3.978 -46.478 1.00 67.12 301 ILE A O 1
ATOM 2371 N N . ALA A 1 302 ? 14.632 5.075 -47.397 1.00 70.31 302 ALA A N 1
ATOM 2372 C CA . ALA A 1 302 ? 14.325 4.666 -48.765 1.00 70.31 302 ALA A CA 1
ATOM 2373 C C . ALA A 1 302 ? 14.366 3.140 -48.938 1.00 70.31 302 ALA A C 1
ATOM 2375 O O . ALA A 1 302 ? 13.427 2.555 -49.479 1.00 70.31 302 ALA A O 1
ATOM 2376 N N . GLN A 1 303 ? 15.405 2.485 -48.416 1.00 70.06 303 GLN A N 1
ATOM 2377 C CA . GLN A 1 303 ? 15.565 1.034 -48.500 1.00 70.06 303 GLN A CA 1
ATOM 2378 C C . GLN A 1 303 ? 14.476 0.285 -47.713 1.00 70.06 303 GLN A C 1
ATOM 2380 O O . GLN A 1 303 ? 13.919 -0.699 -48.202 1.00 70.06 303 GLN A O 1
ATOM 2385 N N . ALA A 1 304 ? 14.114 0.776 -46.524 1.00 66.69 304 ALA A N 1
ATOM 2386 C CA . ALA A 1 304 ? 13.048 0.202 -45.707 1.00 66.69 304 ALA A CA 1
ATOM 2387 C C . ALA A 1 304 ? 11.663 0.370 -46.353 1.00 66.69 304 ALA A C 1
ATOM 2389 O O . ALA A 1 304 ? 10.868 -0.572 -46.368 1.00 66.69 304 ALA A O 1
ATOM 2390 N N . LEU A 1 305 ? 11.370 1.544 -46.925 1.00 75.44 305 LEU A N 1
ATOM 2391 C CA . LEU A 1 305 ? 10.104 1.793 -47.617 1.00 75.44 305 LEU A CA 1
ATOM 2392 C C . LEU A 1 305 ? 9.972 0.934 -48.883 1.00 75.44 305 LEU A C 1
ATOM 2394 O O . LEU A 1 305 ? 8.884 0.416 -49.141 1.00 75.44 305 LEU A O 1
ATOM 2398 N N . GLU A 1 306 ? 11.059 0.717 -49.629 1.00 74.31 306 GLU A N 1
ATOM 2399 C CA . GLU A 1 306 ? 11.047 -0.144 -50.818 1.00 74.31 306 GLU A CA 1
ATOM 2400 C C . GLU A 1 306 ? 10.898 -1.631 -50.455 1.00 74.31 306 GLU A C 1
ATOM 2402 O O . GLU A 1 306 ? 10.128 -2.359 -51.086 1.00 74.31 306 GLU A O 1
ATOM 2407 N N . HIS A 1 307 ? 11.528 -2.080 -49.367 1.00 73.75 307 HIS A N 1
ATOM 2408 C CA . HIS A 1 307 ? 11.333 -3.432 -48.838 1.00 73.75 307 HIS A CA 1
ATOM 2409 C C . HIS A 1 307 ? 9.885 -3.668 -48.365 1.00 73.75 307 HIS A C 1
ATOM 2411 O O . HIS A 1 307 ? 9.291 -4.711 -48.635 1.00 73.75 307 HIS A O 1
ATOM 2417 N N . ILE A 1 308 ? 9.262 -2.688 -47.700 1.00 74.19 308 ILE A N 1
ATOM 2418 C CA . ILE A 1 308 ? 7.853 -2.784 -47.280 1.00 74.19 308 ILE A CA 1
ATOM 2419 C C . ILE A 1 308 ? 6.910 -2.714 -48.491 1.00 74.19 308 ILE A C 1
ATOM 2421 O O . ILE A 1 308 ? 5.873 -3.376 -48.506 1.00 74.19 308 ILE A O 1
ATOM 2425 N N . ARG A 1 309 ? 7.258 -1.956 -49.535 1.00 71.94 309 ARG A N 1
ATOM 2426 C CA . ARG A 1 309 ? 6.481 -1.907 -50.780 1.00 71.94 309 ARG A CA 1
ATOM 2427 C C . ARG A 1 309 ? 6.475 -3.252 -51.514 1.00 71.94 309 ARG A C 1
ATOM 2429 O O . ARG A 1 309 ? 5.434 -3.630 -52.051 1.00 71.94 309 ARG A O 1
ATOM 2436 N N . THR A 1 310 ? 7.604 -3.955 -51.531 1.00 73.19 310 THR A N 1
ATOM 2437 C CA . THR A 1 310 ? 7.798 -5.217 -52.267 1.00 73.19 310 THR A CA 1
ATOM 2438 C C . THR A 1 310 ? 7.346 -6.445 -51.478 1.00 73.19 310 THR A C 1
ATOM 2440 O O . THR A 1 310 ? 6.673 -7.312 -52.033 1.00 73.19 310 THR A O 1
ATOM 2443 N N . HIS A 1 311 ? 7.642 -6.498 -50.177 1.00 74.62 311 HIS A N 1
ATOM 2444 C CA . HIS A 1 311 ? 7.414 -7.677 -49.332 1.00 74.62 311 HIS A CA 1
ATOM 2445 C C . HIS A 1 311 ? 6.401 -7.456 -48.194 1.00 74.62 311 HIS A C 1
ATOM 2447 O O . HIS A 1 311 ? 6.075 -8.391 -47.464 1.00 74.62 311 HIS A O 1
ATOM 2453 N N . GLY A 1 312 ? 5.892 -6.235 -48.013 1.00 74.19 312 GLY A N 1
ATOM 2454 C CA . GLY A 1 312 ? 4.985 -5.897 -46.916 1.00 74.19 312 GLY A CA 1
ATOM 2455 C C . GLY A 1 312 ? 3.528 -6.314 -47.140 1.00 74.19 312 GLY A C 1
ATOM 2456 O O . GLY A 1 312 ? 3.026 -6.429 -48.263 1.00 74.19 312 GLY A O 1
ATOM 2457 N N . SER A 1 313 ? 2.806 -6.482 -46.029 1.00 77.12 313 SER A N 1
ATOM 2458 C CA . SER A 1 313 ? 1.363 -6.746 -46.030 1.00 77.12 313 SER A CA 1
ATOM 2459 C C . SER A 1 313 ? 0.578 -5.618 -46.721 1.00 77.12 313 SER A C 1
ATOM 2461 O O . SER A 1 313 ? 1.050 -4.485 -46.840 1.00 77.12 313 SER A O 1
ATOM 2463 N N . ALA A 1 314 ? -0.645 -5.898 -47.186 1.00 71.81 314 ALA A N 1
ATOM 2464 C CA . ALA A 1 314 ? -1.474 -4.902 -47.881 1.00 71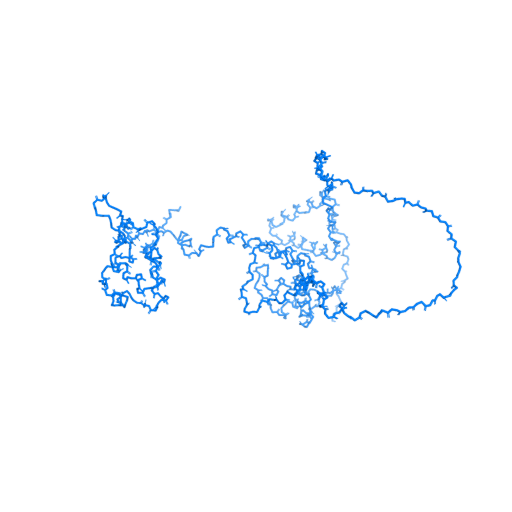.81 314 ALA A CA 1
ATOM 2465 C C . ALA A 1 314 ? -1.697 -3.615 -47.055 1.00 71.81 314 ALA A C 1
ATOM 2467 O O . ALA A 1 314 ? -1.662 -2.516 -47.605 1.00 71.81 314 ALA A O 1
ATOM 2468 N N . VAL A 1 315 ? -1.837 -3.749 -45.731 1.00 72.19 315 VAL A N 1
ATOM 2469 C CA . VAL A 1 315 ? -1.982 -2.621 -44.794 1.00 72.19 315 VAL A CA 1
ATOM 2470 C C . VAL A 1 315 ? -0.690 -1.804 -44.703 1.00 72.19 315 VAL A C 1
ATOM 2472 O O . VAL A 1 315 ? -0.730 -0.578 -44.784 1.00 72.19 315 VAL A O 1
ATOM 2475 N N . ALA A 1 316 ? 0.467 -2.467 -44.614 1.00 65.38 316 ALA A N 1
ATOM 2476 C CA . ALA A 1 316 ? 1.764 -1.795 -44.561 1.00 65.38 316 ALA A CA 1
ATOM 2477 C C . ALA A 1 316 ? 2.061 -1.025 -45.861 1.00 65.38 316 ALA A C 1
ATOM 2479 O O . ALA A 1 316 ? 2.523 0.114 -45.818 1.00 65.38 316 ALA A O 1
ATOM 2480 N N . ARG A 1 317 ? 1.709 -1.597 -47.021 1.00 71.06 317 ARG A N 1
ATOM 2481 C CA . ARG A 1 317 ? 1.851 -0.935 -48.329 1.00 71.06 317 ARG A CA 1
ATOM 2482 C C . ARG A 1 317 ? 0.967 0.309 -48.459 1.00 71.06 317 ARG A C 1
ATOM 2484 O O . ARG A 1 317 ? 1.429 1.326 -48.975 1.00 71.06 317 ARG A O 1
ATOM 2491 N N . ALA A 1 318 ? -0.269 0.262 -47.955 1.00 69.81 318 ALA A N 1
ATOM 2492 C CA . ALA A 1 318 ? -1.167 1.419 -47.936 1.00 69.81 318 ALA A CA 1
ATOM 2493 C C . ALA A 1 318 ? -0.635 2.548 -47.035 1.00 69.81 318 ALA A C 1
ATOM 2495 O O . ALA A 1 318 ? -0.661 3.718 -47.420 1.00 69.81 318 ALA A O 1
ATOM 2496 N N . HIS A 1 319 ? -0.086 2.194 -45.871 1.00 70.50 319 HIS A N 1
ATOM 2497 C CA . HIS A 1 319 ? 0.508 3.156 -44.944 1.00 70.50 319 HIS A CA 1
ATOM 2498 C C . HIS A 1 319 ? 1.748 3.839 -45.547 1.00 70.50 319 HIS A C 1
ATOM 2500 O O . HIS A 1 319 ? 1.870 5.062 -45.503 1.00 70.50 319 HIS A O 1
ATOM 2506 N N . VAL A 1 320 ? 2.628 3.070 -46.201 1.00 73.56 320 VAL A N 1
ATOM 2507 C CA . VAL A 1 320 ? 3.803 3.598 -46.919 1.00 73.56 320 VAL A CA 1
A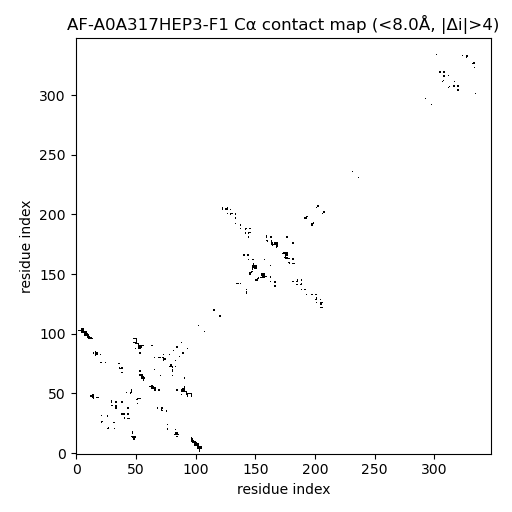TOM 2508 C C . VAL A 1 320 ? 3.401 4.541 -48.058 1.00 73.56 320 VAL A C 1
ATOM 2510 O O . VAL A 1 320 ? 4.001 5.605 -48.211 1.00 73.56 320 VAL A O 1
ATOM 2513 N N . ALA A 1 321 ? 2.352 4.218 -48.821 1.00 69.44 321 ALA A N 1
ATOM 2514 C CA . ALA A 1 321 ? 1.836 5.109 -49.863 1.00 69.44 321 ALA A CA 1
ATOM 2515 C C . ALA A 1 321 ? 1.331 6.451 -49.294 1.00 69.44 321 ALA A C 1
ATOM 2517 O O . ALA A 1 321 ? 1.575 7.504 -49.888 1.00 69.44 321 ALA A O 1
ATOM 2518 N N . GLY A 1 322 ? 0.683 6.427 -48.124 1.00 70.88 322 GLY A N 1
ATOM 2519 C CA . GLY A 1 322 ? 0.263 7.631 -47.402 1.00 70.88 322 GLY A CA 1
ATOM 2520 C C . GLY A 1 322 ? 1.443 8.501 -46.961 1.00 70.88 322 GLY A C 1
ATOM 2521 O O . GLY A 1 322 ? 1.432 9.710 -47.187 1.00 70.88 322 GLY A O 1
ATOM 2522 N N . VAL A 1 323 ? 2.494 7.881 -46.416 1.00 69.88 323 VAL A N 1
ATOM 2523 C CA . VAL A 1 323 ? 3.725 8.573 -45.992 1.00 69.88 323 VAL A CA 1
ATOM 2524 C C . VAL A 1 323 ? 4.428 9.243 -47.177 1.00 69.88 323 VAL A C 1
ATOM 2526 O O . VAL A 1 323 ? 4.813 10.407 -47.078 1.00 69.88 323 VAL A O 1
ATOM 2529 N N . ILE A 1 324 ? 4.537 8.563 -48.325 1.00 68.56 324 ILE A N 1
ATOM 2530 C CA . ILE A 1 324 ? 5.134 9.135 -49.546 1.00 68.56 324 ILE A CA 1
ATOM 2531 C C . ILE A 1 324 ? 4.322 10.344 -50.040 1.00 68.56 324 ILE A C 1
ATOM 2533 O O . ILE A 1 324 ? 4.895 11.377 -50.390 1.00 68.56 324 ILE A O 1
ATOM 2537 N N . LYS A 1 325 ? 2.985 10.252 -50.020 1.00 67.62 325 LYS A N 1
ATOM 2538 C CA . LYS A 1 325 ? 2.092 11.346 -50.433 1.00 67.62 325 LYS A CA 1
ATOM 2539 C C . LYS A 1 325 ? 2.199 12.565 -49.507 1.00 67.62 325 LYS A C 1
ATOM 2541 O O . LYS A 1 325 ? 2.209 13.694 -49.992 1.00 67.62 325 LYS A O 1
ATOM 2546 N N . ALA A 1 326 ? 2.319 12.343 -48.198 1.00 68.31 326 ALA A N 1
ATOM 2547 C CA . ALA A 1 326 ? 2.505 13.409 -47.215 1.00 68.31 326 ALA A CA 1
ATOM 2548 C C . ALA A 1 326 ? 3.859 14.120 -47.386 1.00 68.31 326 ALA A C 1
ATOM 2550 O O . ALA A 1 326 ? 3.927 15.345 -47.316 1.00 68.31 326 ALA A O 1
ATOM 2551 N N . ARG A 1 327 ? 4.926 13.366 -47.689 1.00 64.75 327 ARG A N 1
ATOM 2552 C CA . ARG A 1 327 ? 6.270 13.913 -47.939 1.00 64.75 327 ARG A CA 1
ATOM 2553 C C . ARG A 1 327 ? 6.307 14.791 -49.197 1.00 64.75 327 ARG A C 1
ATOM 2555 O O . ARG A 1 327 ? 6.856 15.888 -49.154 1.00 64.75 327 ARG A O 1
ATOM 2562 N N . ALA A 1 328 ? 5.634 14.356 -50.266 1.00 63.78 328 ALA A N 1
ATOM 2563 C CA . ALA A 1 328 ? 5.478 15.142 -51.491 1.00 63.78 328 ALA A CA 1
ATOM 2564 C C . ALA A 1 328 ? 4.687 16.444 -51.261 1.00 63.78 328 ALA A C 1
ATOM 2566 O O . ALA A 1 328 ? 5.055 17.489 -51.791 1.00 63.78 328 ALA A O 1
ATOM 2567 N N . ALA A 1 329 ? 3.636 16.409 -50.432 1.00 64.88 329 ALA A N 1
ATOM 2568 C CA . ALA A 1 329 ? 2.865 17.603 -50.070 1.00 64.88 329 ALA A CA 1
ATOM 2569 C C . ALA A 1 329 ? 3.675 18.615 -49.237 1.00 64.88 329 ALA A C 1
ATOM 2571 O O . ALA A 1 329 ? 3.410 19.812 -49.300 1.00 64.88 329 ALA A O 1
ATOM 2572 N N . ALA A 1 330 ? 4.682 18.145 -48.494 1.00 70.00 330 ALA A N 1
ATOM 2573 C CA . ALA A 1 330 ? 5.593 18.977 -47.711 1.00 70.00 330 ALA A CA 1
ATOM 2574 C C . ALA A 1 330 ? 6.775 19.550 -48.525 1.00 70.00 330 ALA A C 1
ATOM 2576 O O . ALA A 1 330 ? 7.649 20.193 -47.948 1.00 70.00 330 ALA A O 1
ATOM 2577 N N . GLY A 1 331 ? 6.839 19.312 -49.844 1.00 56.53 331 GLY A N 1
ATOM 2578 C CA . GLY A 1 331 ? 7.922 19.804 -50.709 1.00 56.53 331 GLY A CA 1
ATOM 2579 C C . GLY A 1 331 ? 9.278 19.118 -50.491 1.00 56.53 331 GLY A C 1
ATOM 2580 O O . GLY A 1 331 ? 10.287 19.567 -51.028 1.00 56.53 331 GLY A O 1
ATOM 2581 N N . LEU A 1 332 ? 9.312 18.029 -49.719 1.00 64.12 332 LEU A N 1
ATOM 2582 C CA . LEU A 1 332 ? 10.495 17.196 -49.528 1.00 64.12 332 LEU A CA 1
ATOM 2583 C C . LEU A 1 332 ? 10.610 16.233 -50.720 1.00 64.12 332 LEU A C 1
ATOM 2585 O O . LEU A 1 332 ? 9.622 15.604 -51.104 1.00 64.12 332 LEU A O 1
ATOM 2589 N N . GLY A 1 333 ? 11.801 16.148 -51.323 1.00 54.56 333 GLY A N 1
ATOM 2590 C CA . GLY A 1 333 ? 12.044 15.424 -52.576 1.00 54.56 333 GLY A CA 1
ATOM 2591 C C . GLY A 1 333 ? 11.479 13.998 -52.589 1.00 54.56 333 GLY A C 1
ATOM 2592 O O . GLY A 1 333 ? 11.569 13.259 -51.608 1.00 54.56 333 GLY A O 1
ATOM 2593 N N . LEU A 1 334 ? 10.879 13.610 -53.718 1.00 54.88 334 LEU A N 1
ATOM 2594 C CA . LEU A 1 334 ? 10.433 12.238 -53.949 1.00 54.88 334 LEU A CA 1
ATOM 2595 C C . LEU A 1 334 ? 11.659 11.325 -54.052 1.00 54.88 334 LEU A C 1
ATOM 2597 O O . LEU A 1 334 ? 12.563 11.587 -54.841 1.00 54.88 334 LEU A O 1
ATOM 2601 N N . LEU A 1 335 ? 11.659 10.227 -53.295 1.00 51.06 335 LEU A N 1
ATOM 2602 C CA . LEU A 1 335 ? 12.639 9.151 -53.435 1.00 51.06 335 LEU A CA 1
ATOM 2603 C C . LEU A 1 335 ? 12.372 8.413 -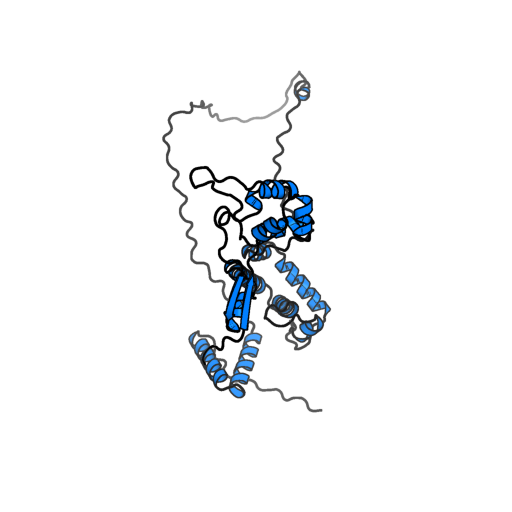54.757 1.00 51.06 335 LEU A C 1
ATOM 2605 O O . LEU A 1 335 ? 11.716 7.372 -54.784 1.00 51.06 335 LEU A O 1
ATOM 2609 N N . THR A 1 336 ? 12.794 8.986 -55.883 1.00 44.84 336 THR A N 1
ATOM 2610 C CA . THR A 1 336 ? 12.729 8.308 -57.178 1.00 44.84 336 THR A CA 1
ATOM 2611 C C . THR A 1 336 ? 13.928 7.385 -57.318 1.00 44.84 336 THR A C 1
ATOM 2613 O O . THR A 1 336 ? 15.071 7.836 -57.367 1.00 44.84 336 THR A O 1
ATOM 2616 N N . SER A 1 337 ? 13.634 6.088 -57.398 1.00 41.84 337 SER A N 1
ATOM 2617 C CA . SER A 1 337 ? 14.547 5.032 -57.825 1.00 41.84 337 SER A CA 1
ATOM 2618 C C . SER A 1 337 ? 15.027 5.305 -59.252 1.00 41.84 337 SER A C 1
ATOM 2620 O O . SER A 1 337 ? 14.405 4.895 -60.226 1.00 41.84 337 SER A O 1
ATOM 2622 N N . THR A 1 338 ? 16.122 6.044 -59.386 1.00 39.81 338 THR A N 1
ATOM 2623 C CA . THR A 1 338 ? 16.896 6.113 -60.625 1.00 39.81 338 THR A CA 1
ATOM 2624 C C . THR A 1 338 ? 18.342 6.386 -60.235 1.00 39.81 338 THR A C 1
ATOM 2626 O O . THR A 1 338 ? 18.629 7.427 -59.658 1.00 39.81 338 THR A O 1
ATOM 2629 N N . ALA A 1 339 ? 19.217 5.432 -60.569 1.00 37.22 339 ALA A N 1
ATOM 2630 C CA . ALA A 1 339 ? 20.659 5.371 -60.306 1.00 37.22 339 ALA A CA 1
ATOM 2631 C C . ALA A 1 339 ? 21.104 4.678 -58.998 1.00 37.22 339 ALA A C 1
ATOM 2633 O O . ALA A 1 339 ? 21.752 5.272 -58.145 1.00 37.22 339 ALA A O 1
ATOM 2634 N N . ILE A 1 340 ? 20.877 3.362 -58.907 1.00 37.81 340 ILE A N 1
ATOM 2635 C CA . ILE A 1 340 ? 21.847 2.462 -58.261 1.00 37.81 340 ILE A CA 1
ATOM 2636 C C . ILE A 1 340 ? 22.291 1.458 -59.330 1.00 37.81 340 ILE A C 1
ATOM 2638 O O . ILE A 1 340 ? 21.684 0.410 -59.523 1.00 37.81 340 ILE A O 1
ATOM 2642 N N . SER A 1 341 ? 23.332 1.828 -60.079 1.00 33.62 341 SER A N 1
ATOM 2643 C CA . SER A 1 341 ? 24.149 0.864 -60.816 1.00 33.62 341 SER A CA 1
ATOM 2644 C C . SER A 1 341 ? 24.963 0.099 -59.776 1.00 33.62 341 SER A C 1
ATOM 2646 O O . SER A 1 341 ? 25.880 0.657 -59.178 1.00 33.62 341 SER A O 1
ATOM 2648 N N . ALA A 1 342 ? 24.593 -1.152 -59.517 1.00 35.34 342 ALA A N 1
ATOM 2649 C CA . ALA A 1 342 ? 25.343 -2.043 -58.641 1.00 35.34 342 ALA A CA 1
ATOM 2650 C C . ALA A 1 342 ? 26.722 -2.368 -59.256 1.00 35.34 342 ALA A C 1
ATOM 2652 O O . ALA A 1 342 ? 26.773 -2.714 -60.438 1.00 35.34 342 ALA A O 1
ATOM 2653 N N . PRO A 1 343 ? 27.838 -2.309 -58.506 1.00 34.22 343 PRO A N 1
ATOM 2654 C CA . PRO A 1 343 ? 29.040 -3.032 -58.891 1.00 34.22 343 PRO A CA 1
ATOM 2655 C C . PRO A 1 343 ? 28.847 -4.523 -58.572 1.00 34.22 343 PRO A C 1
ATOM 2657 O O . PRO A 1 343 ? 28.380 -4.881 -57.489 1.00 34.22 343 PRO A O 1
ATOM 2660 N N . ALA A 1 344 ? 29.167 -5.383 -59.540 1.00 37.56 344 ALA A N 1
ATOM 2661 C CA . ALA A 1 344 ? 29.104 -6.837 -59.409 1.00 37.56 344 ALA A CA 1
ATOM 2662 C C . ALA A 1 344 ? 30.015 -7.349 -58.268 1.00 37.56 344 ALA A C 1
ATOM 2664 O O . ALA A 1 344 ? 31.075 -6.760 -58.034 1.00 37.56 344 ALA A O 1
ATOM 2665 N N . PRO A 1 345 ? 29.636 -8.435 -57.566 1.00 41.22 345 PRO A N 1
ATOM 2666 C CA . PRO A 1 345 ? 30.511 -9.069 -56.584 1.00 41.22 345 PRO A CA 1
ATOM 2667 C C . PRO A 1 345 ? 31.710 -9.725 -57.295 1.00 41.22 345 PRO A C 1
ATOM 2669 O O . PRO A 1 345 ? 31.526 -10.275 -58.382 1.00 41.22 345 PRO A O 1
ATOM 2672 N N . PRO A 1 346 ? 32.931 -9.680 -56.730 1.00 45.75 346 PRO A N 1
ATOM 2673 C CA . PRO A 1 346 ? 34.043 -10.439 -57.283 1.00 45.75 346 PRO A CA 1
ATOM 2674 C C . PRO A 1 346 ? 33.832 -11.936 -57.019 1.00 45.75 346 PRO A C 1
ATOM 2676 O O . PRO A 1 346 ? 33.547 -12.342 -55.892 1.00 45.75 346 PRO A O 1
ATOM 2679 N N . ASP A 1 347 ? 33.959 -12.725 -58.085 1.00 45.88 347 ASP A N 1
ATOM 2680 C CA . ASP A 1 347 ? 33.995 -14.185 -58.061 1.00 45.88 347 ASP A CA 1
ATOM 2681 C C . ASP A 1 347 ? 35.242 -14.718 -57.324 1.00 45.88 347 ASP A C 1
ATOM 2683 O O . ASP A 1 347 ? 36.338 -14.178 -57.494 1.00 45.88 347 ASP A O 1
ATOM 2687 N N . ALA A 1 348 ? 35.027 -15.847 -56.631 1.00 39.38 348 ALA A N 1
ATOM 2688 C CA . ALA A 1 348 ? 35.969 -16.798 -56.009 1.00 39.38 348 ALA A CA 1
ATOM 2689 C C . ALA A 1 348 ? 36.664 -16.399 -54.692 1.00 39.38 348 ALA A C 1
ATOM 2691 O O . ALA A 1 348 ? 37.596 -15.564 -54.696 1.00 39.38 348 ALA A O 1
#

Foldseek 3Di:
DPQDLPDKDKAAAFQPLQVVLCVVLPNPDLVSLCVQLVHDSVVSVCNGLLVDAQWDDPVVPDDTDGDPSLVSSCVSSVHDSPSRGPPVSNYDGDPDRMDMDRHGPVVVCVVPPDCCDPVNVQLVVLLLVLVVVLLVPDDPQLSLLVCQQVVNVVDHHDDLQVSQQPRDDPVRDNHGHDSVVSVVSPVVSVVSCPPVVSVVSSVVSVDDPDPDPDDPPPPPPPPPPPDDPDDDPPVVVPPDDDDDDDDDDDDDDDDDDDDDDDDDDDDDDDDDDDDDDDDPPPDDPPDDPPPPDDVVVVVVVLVVLVCCCVPNDPVSVVVSVVVQVVCVVVVHDRPDPDDDPDDDDDDD

Sequence (348 aa):
MTATADYEIEIRVRNHRLLAKMREMGFPTAKSLAEAAKVQYSQICEYLRFALPPMRDRNGKQEPRWSPAILRLATTLKCLPEDLFPSQHFLTPLAKSRASFVIDASTIGNLIASPTSPDDNLIEQDIDEALSDSLAHLPPRERHVLIHRFGLNGSPPKTLDETAAITPRADGNPGPLSREVIRQLEQKALRHLRHPSFTRMILKSGYVPPQSDNPPRVRFAKPIVFEPPPRLTAKARQSAPKSAKPCQSAPKTPPKSAKPRQTLPYDDMPYRPAQPPSPIDRGPPMAMPPPPYEPWEEALIAQALEHIRTHGSAVARAHVAGVIKARAAAGLGLLTSTAISAPAPPDA

Secondary structure (DSSP, 8-state):
------EEEEEE---HHHHHHHHHTT--SHHHHHHHHT--HHHHHHHHTT-S-SEE-STTSS--EE-HHHHHHHHHHTS-GGGGS-GGGTT---S-SEEEEEE-HHHHHHHHS----HHHHHHHHHHHHHHHHHHHTS-HHHHHHHHHHHTTTSSPPPPHHHHHHHSPPTTS--PPPPHHHHHHHHHHHHHHHTSHHHHHHHHHTT------SS------------PPPP---GGGGS-----------------------PPPPS------PPPPPPP---PSP--PPPPPPPHHHHHHHHHHHHHHHHHS-HHHHHHHHHHHHHHHHTTPPP-------PPPPPP-